Protein AF-0000000071359859 (afdb_homodimer)

Nearest PDB structures (foldseek):
  2xty-assembly1_A  TM=6.622E-01  e=1.350E-10  Klebsiella pneumoniae
  2xtx-assembly1_B  TM=6.514E-01  e=7.537E-10  Klebsiella pneumoniae
  5dqa-assembly3_C-2  TM=7.024E-01  e=2.738E-07  synthetic construct
  5dns-assembly2_B-3  TM=6.099E-01  e=2.607E-07  synthetic construct
  5dn0-assembly1_A-2  TM=4.962E-01  e=1.311E-07  synthetic construct

Structure (mmCIF, N/CA/C/O backbone):
data_AF-0000000071359859-model_v1
#
loop_
_entity.id
_entity.type
_entity.pdbx_description
1 polymer 'Pentapeptide repeat-containing protein'
#
loop_
_atom_site.group_PDB
_atom_site.id
_atom_site.type_symbol
_atom_site.label_atom_id
_atom_site.label_alt_id
_atom_site.label_comp_id
_atom_site.label_asym_id
_atom_site.label_entity_id
_atom_site.label_seq_id
_atom_site.pdbx_PDB_ins_code
_atom_site.Cartn_x
_atom_site.Cartn_y
_atom_site.Cartn_z
_atom_site.occupancy
_atom_site.B_iso_or_equiv
_atom_site.auth_seq_id
_atom_site.auth_comp_id
_atom_site.auth_asym_id
_atom_site.auth_atom_id
_atom_site.pdbx_PDB_model_num
ATOM 1 N N . MET A 1 1 ? -7.078 52.844 10.578 1 44 1 MET A N 1
ATOM 2 C CA . MET A 1 1 ? -7.492 51.938 11.633 1 44 1 MET A CA 1
ATOM 3 C C . MET A 1 1 ? -6.379 51.75 12.656 1 44 1 MET A C 1
ATOM 5 O O . MET A 1 1 ? -5.238 51.438 12.289 1 44 1 MET A O 1
ATOM 9 N N . ASN A 1 2 ? -6.344 52.344 13.633 1 50.25 2 ASN A N 1
ATOM 10 C CA . ASN A 1 2 ? -5.293 52.438 14.641 1 50.25 2 ASN A CA 1
ATOM 11 C C . ASN A 1 2 ? -4.82 51.062 15.086 1 50.25 2 ASN A C 1
ATOM 13 O O . ASN A 1 2 ? -5.582 50.312 15.695 1 50.25 2 ASN A O 1
ATOM 17 N N . SER A 1 3 ? -4.055 50.219 14.266 1 65.31 3 SER A N 1
ATOM 18 C CA . SER A 1 3 ? -3.535 48.875 14.523 1 65.31 3 SER A CA 1
ATOM 19 C C . SER A 1 3 ? -2.826 48.812 15.875 1 65.31 3 SER A C 1
ATOM 21 O O . SER A 1 3 ? -1.979 49.656 16.172 1 65.31 3 SER A O 1
ATOM 23 N N . THR A 1 4 ? -3.438 48.344 16.953 1 87.88 4 THR A N 1
ATOM 24 C CA . THR A 1 4 ? -2.82 48.125 18.25 1 87.88 4 THR A CA 1
ATOM 25 C C . THR A 1 4 ? -1.668 47.125 18.141 1 87.88 4 THR A C 1
ATOM 27 O O . THR A 1 4 ? -1.702 46.219 17.312 1 87.88 4 THR A O 1
ATOM 30 N N . TYR A 1 5 ? -0.479 47.5 18.719 1 94.75 5 TYR A N 1
ATOM 31 C CA . TYR A 1 5 ? 0.724 46.688 18.719 1 94.75 5 TYR A CA 1
ATOM 32 C C . TYR A 1 5 ? 1.034 46.188 20.125 1 94.75 5 TYR A C 1
ATOM 34 O O . TYR A 1 5 ? 1.071 46.969 21.078 1 94.75 5 TYR A O 1
ATOM 42 N N . PHE A 1 6 ? 1.163 44.906 20.25 1 94 6 PHE A N 1
ATOM 43 C CA . PHE A 1 6 ? 1.525 44.25 21.5 1 94 6 PHE A CA 1
ATOM 44 C C . PHE A 1 6 ? 2.838 43.5 21.344 1 94 6 PHE A C 1
ATOM 46 O O . PHE A 1 6 ? 3.004 42.688 20.406 1 94 6 PHE A O 1
ATOM 53 N N . GLU A 1 7 ? 3.811 43.781 22.203 1 96.62 7 GLU A N 1
ATOM 54 C CA . GLU A 1 7 ? 5.117 43.125 22.125 1 96.62 7 GLU A CA 1
ATOM 55 C C . GLU A 1 7 ? 5.5 42.5 23.469 1 96.62 7 GLU A C 1
ATOM 57 O O . GLU A 1 7 ? 5.457 43.156 24.5 1 96.62 7 GLU A O 1
ATOM 62 N N . ASP A 1 8 ? 5.828 41.188 23.391 1 97.44 8 ASP A N 1
ATOM 63 C CA . ASP A 1 8 ? 6.359 40.469 24.547 1 97.44 8 ASP A CA 1
ATOM 64 C C . ASP A 1 8 ? 5.406 40.562 25.734 1 97.44 8 ASP A C 1
ATOM 66 O O . ASP A 1 8 ? 5.836 40.812 26.859 1 97.44 8 ASP A O 1
ATOM 70 N N . GLN A 1 9 ? 4.137 40.5 25.391 1 95.31 9 GLN A N 1
ATOM 71 C CA . GLN A 1 9 ? 3.119 40.5 26.438 1 95.31 9 GLN A CA 1
ATOM 72 C C . GLN A 1 9 ? 2.557 39.125 26.688 1 95.31 9 GLN A C 1
ATOM 74 O O . GLN A 1 9 ? 2.641 38.25 25.828 1 95.31 9 GLN A O 1
ATOM 79 N N . SER A 1 10 ? 2.164 38.906 27.891 1 96.25 10 SER A N 1
ATOM 80 C CA . SER A 1 10 ? 1.487 37.688 28.266 1 96.25 10 SER A CA 1
ATOM 81 C C . SER A 1 10 ? 0.011 37.938 28.562 1 96.25 10 SER A C 1
ATOM 83 O O . SER A 1 10 ? -0.337 38.875 29.281 1 96.25 10 SER A O 1
ATOM 85 N N . PHE A 1 11 ? -0.782 37.156 27.969 1 94.88 11 PHE A N 1
ATOM 86 C CA . PHE A 1 11 ? -2.225 37.25 28.156 1 94.88 11 PHE A CA 1
ATOM 87 C C . PHE A 1 11 ? -2.764 35.938 28.766 1 94.88 11 PHE A C 1
ATOM 89 O O . PHE A 1 11 ? -2.301 34.844 28.438 1 94.88 11 PHE A O 1
ATOM 96 N N . ASP A 1 12 ? -3.615 36.094 29.766 1 91.56 12 ASP A N 1
ATOM 97 C CA . ASP A 1 12 ? -4.32 34.938 30.344 1 91.56 12 ASP A CA 1
ATOM 98 C C . ASP A 1 12 ? -5.828 35.188 30.359 1 91.56 12 ASP A C 1
ATOM 100 O O . ASP A 1 12 ? -6.324 36.094 29.703 1 91.56 12 ASP A O 1
ATOM 104 N N . GLN A 1 13 ? -6.629 34.281 31.016 1 83.31 13 GLN A N 1
ATOM 105 C CA . GLN A 1 13 ? -8.086 34.344 31 1 83.31 13 GLN A CA 1
ATOM 106 C C . GLN A 1 13 ? -8.594 35.688 31.469 1 83.31 13 GLN A C 1
ATOM 108 O O . GLN A 1 13 ? -9.656 36.156 31.047 1 83.31 13 GLN A O 1
ATOM 113 N N . ASN A 1 14 ? -7.801 36.375 32.219 1 80.44 14 ASN A N 1
ATOM 114 C CA . ASN A 1 14 ? -8.211 37.625 32.781 1 80.44 14 ASN A CA 1
ATOM 115 C C . ASN A 1 14 ? -7.75 38.812 31.922 1 80.44 14 ASN A C 1
ATOM 117 O O . ASN A 1 14 ? -8.352 39.875 31.953 1 80.44 14 ASN A O 1
ATOM 121 N N . LEU A 1 15 ? -6.793 38.531 31.203 1 78.88 15 LEU A N 1
ATOM 122 C CA . LEU A 1 15 ? -6.16 39.625 30.484 1 78.88 15 LEU A CA 1
ATOM 123 C C . LEU A 1 15 ? -6.551 39.625 29.016 1 78.88 15 LEU A C 1
ATOM 125 O O . LEU A 1 15 ? -6.379 40.625 28.312 1 78.88 15 LEU A O 1
ATOM 129 N N . CYS A 1 16 ? -7.129 38.5 28.688 1 76.88 16 CYS A N 1
ATOM 130 C CA . CYS A 1 16 ? -7.547 38.406 27.297 1 76.88 16 CYS A CA 1
ATOM 131 C C . CYS A 1 16 ? -8.898 39.094 27.094 1 76.88 16 CYS A C 1
ATOM 133 O O . CYS A 1 16 ? -9.938 38.531 27.469 1 76.88 16 CYS A O 1
ATOM 135 N N . ALA A 1 17 ? -8.789 40.25 26.531 1 78.94 17 ALA A N 1
ATOM 136 C CA . ALA A 1 17 ? -10 41.062 26.375 1 78.94 17 ALA A CA 1
ATOM 137 C C . ALA A 1 17 ? -10.945 40.438 25.344 1 78.94 17 ALA A C 1
ATOM 139 O O . ALA A 1 17 ? -10.5 39.812 24.375 1 78.94 17 ALA A O 1
ATOM 140 N N . ILE A 1 18 ? -12.289 40.625 25.688 1 83.44 18 ILE A N 1
ATOM 141 C CA . ILE A 1 18 ? -13.344 40.219 24.75 1 83.44 18 ILE A CA 1
ATOM 142 C C . ILE A 1 18 ? -14.25 41.438 24.484 1 83.44 18 ILE A C 1
ATOM 144 O O . ILE A 1 18 ? -14.859 41.969 25.406 1 83.44 18 ILE A O 1
ATOM 148 N N . PRO A 1 19 ? -14.289 41.906 23.219 1 89.31 19 PRO A N 1
ATOM 149 C CA . PRO A 1 19 ? -13.75 41.344 21.984 1 89.31 19 PRO A CA 1
ATOM 150 C C . PRO A 1 19 ? -12.227 41.438 21.906 1 89.31 19 PRO A C 1
ATOM 152 O O . PRO A 1 19 ? -11.641 42.375 22.469 1 89.31 19 PRO A O 1
ATOM 155 N N . PHE A 1 20 ? -11.609 40.438 21.234 1 91.88 20 PHE A N 1
ATOM 156 C CA . PHE A 1 20 ? -10.164 40.406 21.078 1 91.88 20 PHE A CA 1
ATOM 157 C C . PHE A 1 20 ? -9.648 41.562 20.266 1 91.88 20 PHE A C 1
ATOM 159 O O . PHE A 1 20 ? -10.141 41.844 19.172 1 91.88 20 PHE A O 1
ATOM 166 N N . PRO A 1 21 ? -8.688 42.312 20.828 1 91.69 21 PRO A N 1
ATOM 167 C CA . PRO A 1 21 ? -8.211 43.469 20.078 1 91.69 21 PRO A CA 1
ATOM 168 C C . PRO A 1 21 ? -7.465 43.125 18.812 1 91.69 21 PRO A C 1
ATOM 170 O O . PRO A 1 21 ? -6.535 42.312 18.844 1 91.69 21 PRO A O 1
ATOM 173 N N . ILE A 1 22 ? -7.918 43.719 17.719 1 92.69 22 ILE A N 1
ATOM 174 C CA . ILE A 1 22 ? -7.211 43.531 16.469 1 92.69 22 ILE A CA 1
ATOM 175 C C . ILE A 1 22 ? -5.863 44.25 16.516 1 92.69 22 ILE A C 1
ATOM 177 O O . ILE A 1 22 ? -5.785 45.406 16.922 1 92.69 22 ILE A O 1
ATOM 181 N N . GLY A 1 23 ? -4.809 43.531 16.156 1 94.62 23 GLY A N 1
ATOM 182 C CA . GLY A 1 23 ? -3.494 44.156 16.172 1 94.62 23 GLY A CA 1
ATOM 183 C C . GLY A 1 23 ? -2.369 43.188 15.867 1 94.62 23 GLY A C 1
ATOM 184 O O . GLY A 1 23 ? -2.613 42.062 15.406 1 94.62 23 GLY A O 1
ATOM 185 N N . ASP A 1 24 ? -1.151 43.719 15.969 1 97.56 24 ASP A N 1
ATOM 186 C CA . ASP A 1 24 ? 0.065 42.938 15.797 1 97.56 24 ASP A CA 1
ATOM 187 C C . ASP A 1 24 ? 0.59 42.438 17.141 1 97.56 24 ASP A C 1
ATOM 189 O O . ASP A 1 24 ? 0.832 43.219 18.047 1 97.56 24 ASP A O 1
ATOM 193 N N . TYR A 1 25 ? 0.705 41.188 17.188 1 97.5 25 TYR A N 1
ATOM 194 C CA . TYR A 1 25 ? 1.25 40.531 18.375 1 97.5 25 TYR A CA 1
ATOM 195 C C . TYR A 1 25 ? 2.611 39.906 18.078 1 97.5 25 TYR A C 1
ATOM 197 O O . TYR A 1 25 ? 2.727 39.031 17.219 1 97.5 25 TYR A O 1
ATOM 205 N N . ASP A 1 26 ? 3.584 40.438 18.688 1 98.31 26 ASP A N 1
ATOM 206 C CA . ASP A 1 26 ? 4.953 40 18.469 1 98.31 26 ASP A CA 1
ATOM 207 C C . ASP A 1 26 ? 5.57 39.438 19.734 1 98.31 26 ASP A C 1
ATOM 209 O O . ASP A 1 26 ? 5.785 40.156 20.703 1 98.31 26 ASP A O 1
ATOM 213 N N . GLY A 1 27 ? 5.832 38.125 19.688 1 98.5 27 GLY A N 1
ATOM 214 C CA . GLY A 1 27 ? 6.449 37.531 20.844 1 98.5 27 GLY A CA 1
ATOM 215 C C . GLY A 1 27 ? 5.504 37.406 22.031 1 98.5 27 GLY A C 1
ATOM 216 O O . GLY A 1 27 ? 5.938 37.469 23.188 1 98.5 27 GLY A O 1
ATOM 217 N N . CYS A 1 28 ? 4.254 37.406 21.797 1 98 28 CYS A N 1
ATOM 218 C CA . CYS A 1 28 ? 3.268 37.344 22.875 1 98 28 CYS A CA 1
ATOM 219 C C . CYS A 1 28 ? 2.932 35.906 23.25 1 98 28 CYS A C 1
ATOM 221 O O . CYS A 1 28 ? 3.113 35 22.453 1 98 28 CYS A O 1
ATOM 223 N N . THR A 1 29 ? 2.531 35.688 24.453 1 98.25 29 THR A N 1
ATOM 224 C CA . THR A 1 29 ? 2.096 34.406 24.953 1 98.25 29 THR A CA 1
ATOM 225 C C . THR A 1 29 ? 0.648 34.469 25.438 1 98.25 29 THR A C 1
ATOM 227 O O . THR A 1 29 ? 0.248 35.438 26.094 1 98.25 29 THR A O 1
ATOM 230 N N . PHE A 1 30 ? -0.098 33.5 25.078 1 97.94 30 PHE A N 1
ATOM 231 C CA . PHE A 1 30 ? -1.49 33.375 25.484 1 97.94 30 PHE A CA 1
ATOM 232 C C . PHE A 1 30 ? -1.696 32.062 26.25 1 97.94 30 PHE A C 1
ATOM 234 O O . PHE A 1 30 ? -1.409 30.984 25.75 1 97.94 30 PHE A O 1
ATOM 241 N N . THR A 1 31 ? -2.102 32.156 27.5 1 97.88 31 THR A N 1
ATOM 242 C CA . THR A 1 31 ? -2.293 30.984 28.328 1 97.88 31 THR A CA 1
ATOM 243 C C . THR A 1 31 ? -3.717 30.922 28.875 1 97.88 31 THR A C 1
ATOM 245 O O . THR A 1 31 ? -4.203 31.891 29.469 1 97.88 31 THR A O 1
ATOM 248 N N . LYS A 1 32 ? -4.426 29.844 28.562 1 97.31 32 LYS A N 1
ATOM 249 C CA . LYS A 1 32 ? -5.758 29.578 29.094 1 97.31 32 LYS A CA 1
ATOM 250 C C . LYS A 1 32 ? -6.758 30.641 28.641 1 97.31 32 LYS A C 1
ATOM 252 O O . LYS A 1 32 ? -7.645 31.031 29.391 1 97.31 32 LYS A O 1
ATOM 257 N N . CYS A 1 33 ? -6.5 31.109 27.438 1 96.69 33 CYS A N 1
ATOM 258 C CA . CYS A 1 33 ? -7.434 32.062 26.875 1 96.69 33 CYS A CA 1
ATOM 259 C C . CYS A 1 33 ? -8.555 31.359 26.109 1 96.69 33 CYS A C 1
ATOM 261 O O . CYS A 1 33 ? -8.312 30.375 25.422 1 96.69 33 CYS A O 1
ATOM 263 N N . ASN A 1 34 ? -9.773 31.812 26.281 1 96.69 34 ASN A N 1
ATOM 264 C CA . ASN A 1 34 ? -10.898 31.359 25.469 1 96.69 34 ASN A CA 1
ATOM 265 C C . ASN A 1 34 ? -11.188 32.344 24.328 1 96.69 34 ASN A C 1
ATOM 267 O O . ASN A 1 34 ? -11.773 33.406 24.562 1 96.69 34 ASN A O 1
ATOM 271 N N . LEU A 1 35 ? -10.812 31.984 23.203 1 96.38 35 LEU A N 1
ATOM 272 C CA . LEU A 1 35 ? -10.984 32.812 22.016 1 96.38 35 LEU A CA 1
ATOM 273 C C . LEU A 1 35 ? -11.961 32.188 21.047 1 96.38 35 LEU A C 1
ATOM 275 O O . LEU A 1 35 ? -11.953 32.5 19.844 1 96.38 35 LEU A O 1
ATOM 279 N N . SER A 1 36 ? -12.742 31.219 21.516 1 96.56 36 SER A N 1
ATOM 280 C CA . SER A 1 36 ? -13.727 30.547 20.672 1 96.56 36 SER A CA 1
ATOM 281 C C . SER A 1 36 ? -14.688 31.547 20.047 1 96.56 36 SER A C 1
ATOM 283 O O . SER A 1 36 ? -15.18 32.469 20.719 1 96.56 36 SER A O 1
ATOM 285 N N . ASN A 1 37 ? -14.844 31.469 18.75 1 96.75 37 ASN A N 1
ATOM 286 C CA . ASN A 1 37 ? -15.773 32.25 17.953 1 96.75 37 ASN A CA 1
ATOM 287 C C . ASN A 1 37 ? -15.367 33.719 17.922 1 96.75 37 ASN A C 1
ATOM 289 O O . ASN A 1 37 ? -16.141 34.594 17.484 1 96.75 37 ASN A O 1
ATOM 293 N N . GLU A 1 38 ? -14.164 34 18.438 1 95.88 38 GLU A N 1
ATOM 294 C CA . GLU A 1 38 ? -13.711 35.406 18.422 1 95.88 38 GLU A CA 1
ATOM 295 C C . GLU A 1 38 ? -13.281 35.812 17.016 1 95.88 38 GLU A C 1
ATOM 297 O O . GLU A 1 38 ? -13.023 34.969 16.156 1 95.88 38 GLU A O 1
ATOM 302 N N . ASP A 1 39 ? -13.258 37.094 16.844 1 96.5 39 ASP A N 1
ATOM 303 C CA . ASP A 1 39 ? -12.781 37.688 15.594 1 96.5 39 ASP A CA 1
ATOM 304 C C . ASP A 1 39 ? -11.289 38 15.672 1 96.5 39 ASP A C 1
ATOM 306 O O . ASP A 1 39 ? -10.883 38.938 16.359 1 96.5 39 ASP A O 1
ATOM 310 N N . LEU A 1 40 ? -10.523 37.156 14.992 1 95.94 40 LEU A N 1
ATOM 311 C CA . LEU A 1 40 ? -9.078 37.375 14.945 1 95.94 40 LEU A CA 1
ATOM 312 C C . LEU A 1 40 ? -8.641 37.812 13.555 1 95.94 40 LEU A C 1
ATOM 314 O O . LEU A 1 40 ? -7.441 37.844 13.25 1 95.94 40 LEU A O 1
ATOM 318 N N . ARG A 1 41 ? -9.594 38.188 12.734 1 94.75 41 ARG A N 1
ATOM 319 C CA . ARG A 1 41 ? -9.281 38.625 11.383 1 94.75 41 ARG A CA 1
ATOM 320 C C . ARG A 1 41 ? -8.242 39.75 11.406 1 94.75 41 ARG A C 1
ATOM 322 O O . ARG A 1 41 ? -8.273 40.594 12.297 1 94.75 41 ARG A O 1
ATOM 329 N N . ASN A 1 42 ? -7.348 39.625 10.594 1 96.25 42 ASN A N 1
ATOM 330 C CA . ASN A 1 42 ? -6.363 40.688 10.312 1 96.25 42 ASN A CA 1
ATOM 331 C C . ASN A 1 42 ? -5.344 40.781 11.445 1 96.25 42 ASN A C 1
ATOM 333 O O . ASN A 1 42 ? -4.465 41.656 11.398 1 96.25 42 ASN A O 1
ATOM 337 N N . CYS A 1 43 ? -5.402 40.031 12.391 1 96.94 43 CYS A N 1
ATOM 338 C CA . CYS A 1 43 ? -4.359 40 13.406 1 96.94 43 CYS A CA 1
ATOM 339 C C . CYS A 1 43 ? -3.062 39.438 12.859 1 96.94 43 CYS A C 1
ATOM 341 O O . CYS A 1 43 ? -3.086 38.594 11.938 1 96.94 43 CYS A O 1
ATOM 343 N N . LYS A 1 44 ? -2.053 39.906 13.352 1 98.25 44 LYS A N 1
ATOM 344 C CA . LYS A 1 44 ? -0.74 39.375 13.023 1 98.25 44 LYS A CA 1
ATOM 345 C C . LYS A 1 44 ? -0.052 38.781 14.258 1 98.25 44 LYS A C 1
ATOM 347 O O . LYS A 1 44 ? 0.137 39.5 15.25 1 98.25 44 LYS A O 1
ATOM 352 N N . PHE A 1 45 ? 0.257 37.562 14.133 1 98.31 45 PHE A N 1
ATOM 353 C CA . PHE A 1 45 ? 0.975 36.875 15.211 1 98.31 45 PHE A CA 1
ATOM 354 C C . PHE A 1 45 ? 2.379 36.5 14.773 1 98.31 45 PHE A C 1
ATOM 356 O O . PHE A 1 45 ? 2.543 35.719 13.82 1 98.31 45 PHE A O 1
ATOM 363 N N . ILE A 1 46 ? 3.354 37.031 15.383 1 98.69 46 ILE A N 1
ATOM 364 C CA . ILE A 1 46 ? 4.75 36.719 15.078 1 98.69 46 ILE A CA 1
ATOM 365 C C . ILE A 1 46 ? 5.434 36.125 16.312 1 98.69 46 ILE A C 1
ATOM 367 O O . ILE A 1 46 ? 5.508 36.812 17.359 1 98.69 46 ILE A O 1
ATOM 371 N N . ASP A 1 47 ? 5.91 34.906 16.203 1 98.75 47 ASP A N 1
ATOM 372 C CA . ASP A 1 47 ? 6.633 34.25 17.281 1 98.75 47 ASP A CA 1
ATOM 373 C C . ASP A 1 47 ? 5.801 34.219 18.562 1 98.75 47 ASP A C 1
ATOM 375 O O . ASP A 1 47 ? 6.297 34.531 19.641 1 98.75 47 ASP A O 1
ATOM 379 N N . CYS A 1 48 ? 4.535 33.875 18.422 1 98.81 48 CYS A N 1
ATOM 380 C CA . CYS A 1 48 ? 3.615 33.812 19.547 1 98.81 48 CYS A CA 1
ATOM 381 C C . CYS A 1 48 ? 3.369 32.375 19.969 1 98.81 48 CYS A C 1
ATOM 383 O O . CYS A 1 48 ? 3.609 31.453 19.188 1 98.81 48 CYS A O 1
ATOM 385 N N . SER A 1 49 ? 2.928 32.188 21.188 1 98.81 49 SER A N 1
ATOM 386 C CA . SER A 1 49 ? 2.588 30.875 21.703 1 98.81 49 SER A CA 1
ATOM 387 C C . SER A 1 49 ? 1.211 30.875 22.344 1 98.81 49 SER A C 1
ATOM 389 O O . SER A 1 49 ? 0.859 31.812 23.062 1 98.81 49 SER A O 1
ATOM 391 N N . PHE A 1 50 ? 0.438 29.891 22.031 1 98.69 50 PHE A N 1
ATOM 392 C CA . PHE A 1 50 ? -0.852 29.625 22.672 1 98.69 50 PHE A CA 1
ATOM 393 C C . PHE A 1 50 ? -0.815 28.312 23.453 1 98.69 50 PHE A C 1
ATOM 395 O O . PHE A 1 50 ? -0.467 27.266 22.891 1 98.69 50 PHE A O 1
ATOM 402 N N . THR A 1 51 ? -1.065 28.344 24.719 1 98.75 51 THR A N 1
ATOM 403 C CA . THR A 1 51 ? -1.081 27.141 25.562 1 98.75 51 THR A CA 1
ATOM 404 C C . THR A 1 51 ? -2.402 27.031 26.312 1 98.75 51 THR A C 1
ATOM 406 O O . THR A 1 51 ? -2.859 27.984 26.922 1 98.75 51 THR A O 1
ATOM 409 N N . ASP A 1 52 ? -3.074 25.875 26.203 1 98.56 52 ASP A N 1
ATOM 410 C CA . ASP A 1 52 ? -4.316 25.609 26.922 1 98.56 52 ASP A CA 1
ATOM 411 C C . ASP A 1 52 ? -5.402 26.609 26.516 1 98.56 52 ASP A C 1
ATOM 413 O O . ASP A 1 52 ? -6.148 27.094 27.375 1 98.56 52 ASP A O 1
ATOM 417 N N . CYS A 1 53 ? -5.418 26.922 25.219 1 98.5 53 CYS A N 1
ATOM 418 C CA . CYS A 1 53 ? -6.387 27.891 24.734 1 98.5 53 CYS A CA 1
ATOM 419 C C . CYS A 1 53 ? -7.465 27.203 23.891 1 98.5 53 CYS A C 1
ATOM 421 O O . CYS A 1 53 ? -7.293 26.078 23.453 1 98.5 53 CYS A O 1
ATOM 423 N N . ASP A 1 54 ? -8.586 27.812 23.781 1 98.31 54 ASP A N 1
ATOM 424 C CA . ASP A 1 54 ? -9.656 27.422 22.859 1 98.31 54 ASP A CA 1
ATOM 425 C C . ASP A 1 54 ? -9.852 28.469 21.781 1 98.31 54 ASP A C 1
ATOM 427 O O . ASP A 1 54 ? -10.234 29.609 22.062 1 98.31 54 ASP A O 1
ATOM 431 N N . LEU A 1 55 ? -9.539 28.125 20.578 1 98.12 55 LEU A N 1
ATOM 432 C CA . LEU A 1 55 ? -9.734 29.031 19.453 1 98.12 55 LEU A CA 1
ATOM 433 C C . LEU A 1 55 ? -10.789 28.469 18.5 1 98.12 55 LEU A C 1
ATOM 435 O O . LEU A 1 55 ? -10.836 28.859 17.328 1 98.12 55 LEU A O 1
ATOM 439 N N . SER A 1 56 ? -11.648 27.594 18.938 1 98.5 56 SER A N 1
ATOM 440 C CA . SER A 1 56 ? -12.617 26.922 18.078 1 98.5 56 SER A CA 1
ATOM 441 C C . SER A 1 56 ? -13.508 27.922 17.359 1 98.5 56 SER A C 1
ATOM 443 O O . SER A 1 56 ? -14.055 28.828 17.969 1 98.5 56 SER A O 1
ATOM 445 N N . ASN A 1 57 ? -13.562 27.766 16.016 1 98.19 57 ASN A N 1
ATOM 446 C CA . ASN A 1 57 ? -14.438 28.516 15.133 1 98.19 57 ASN A CA 1
ATOM 447 C C . ASN A 1 57 ? -14.07 30 15.125 1 98.19 57 ASN A C 1
ATOM 449 O O . ASN A 1 57 ? -14.891 30.844 14.75 1 98.19 57 ASN A O 1
ATOM 453 N N . ALA A 1 58 ? -12.875 30.359 15.617 1 97.88 58 ALA A N 1
ATOM 454 C CA . ALA A 1 58 ? -12.43 31.734 15.484 1 97.88 58 ALA A CA 1
ATOM 455 C C . ALA A 1 58 ? -12.328 32.125 14.016 1 97.88 58 ALA A C 1
ATOM 457 O O . ALA A 1 58 ? -12.008 31.312 13.156 1 97.88 58 ALA A O 1
ATOM 458 N N . GLN A 1 59 ? -12.648 33.375 13.766 1 97.94 59 GLN A N 1
ATOM 459 C CA . GLN A 1 59 ? -12.484 33.906 12.414 1 97.94 59 GLN A CA 1
ATOM 460 C C . GLN A 1 59 ? -11.055 34.375 12.18 1 97.94 59 GLN A C 1
ATOM 462 O O . GLN A 1 59 ? -10.617 35.375 12.781 1 97.94 59 GLN A O 1
ATOM 467 N N . ILE A 1 60 ? -10.359 33.719 11.258 1 98.06 60 ILE A N 1
ATOM 468 C CA . ILE A 1 60 ? -8.938 34 11.148 1 98.06 60 ILE A CA 1
ATOM 469 C C . ILE A 1 60 ? -8.609 34.438 9.727 1 98.06 60 ILE A C 1
ATOM 471 O O . ILE A 1 60 ? -7.457 34.344 9.289 1 98.06 60 ILE A O 1
ATOM 475 N N . GLN A 1 61 ? -9.625 34.938 8.984 1 97.69 61 GLN A N 1
ATOM 476 C CA . GLN A 1 61 ? -9.391 35.406 7.629 1 97.69 61 GLN A CA 1
ATOM 477 C C . GLN A 1 61 ? -8.352 36.531 7.613 1 97.69 61 GLN A C 1
ATOM 479 O O . GLN A 1 61 ? -8.414 37.438 8.43 1 97.69 61 GLN A O 1
ATOM 484 N N . TYR A 1 62 ? -7.32 36.406 6.805 1 97.44 62 TYR A N 1
ATOM 485 C CA . TYR A 1 62 ? -6.289 37.406 6.547 1 97.44 62 TYR A CA 1
ATOM 486 C C . TYR A 1 62 ? -5.355 37.562 7.746 1 97.44 62 TYR A C 1
ATOM 488 O O . TYR A 1 62 ? -4.469 38.406 7.754 1 97.44 62 TYR A O 1
ATOM 496 N N . ALA A 1 63 ? -5.582 36.812 8.727 1 98.06 63 ALA A N 1
ATOM 497 C CA . ALA A 1 63 ? -4.629 36.812 9.836 1 98.06 63 ALA A CA 1
ATOM 498 C C . ALA A 1 63 ? -3.295 36.188 9.414 1 98.06 63 ALA A C 1
ATOM 500 O O . ALA A 1 63 ? -3.24 35.406 8.477 1 98.06 63 ALA A O 1
ATOM 501 N N . SER A 1 64 ? -2.27 36.625 10.031 1 98.56 64 SER A N 1
ATOM 502 C CA . SER A 1 64 ? -0.927 36.125 9.773 1 98.56 64 SER A CA 1
ATOM 503 C C . SER A 1 64 ? -0.385 35.344 10.961 1 98.56 64 SER A C 1
ATOM 505 O O . SER A 1 64 ? -0.436 35.812 12.094 1 98.56 64 SER A O 1
ATOM 507 N N . PHE A 1 65 ? 0.096 34.188 10.648 1 98.62 65 PHE A N 1
ATOM 508 C CA . PHE A 1 65 ? 0.727 33.344 11.656 1 98.62 65 PHE A CA 1
ATOM 509 C C . PHE A 1 65 ? 2.172 33.031 11.273 1 98.62 65 PHE A C 1
ATOM 511 O O . PHE A 1 65 ? 2.43 32.188 10.406 1 98.62 65 PHE A O 1
ATOM 518 N N . GLN A 1 66 ? 3.1 33.688 11.867 1 98.69 66 GLN A N 1
ATOM 519 C CA . GLN A 1 66 ? 4.52 33.5 11.586 1 98.69 66 GLN A CA 1
ATOM 520 C C . GLN A 1 66 ? 5.262 33 12.82 1 98.69 66 GLN A C 1
ATOM 522 O O . GLN A 1 66 ? 5.508 33.75 13.758 1 98.69 66 GLN A O 1
ATOM 527 N N . GLY A 1 67 ? 5.633 31.781 12.82 1 98.62 67 GLY A N 1
ATOM 528 C CA . GLY A 1 67 ? 6.297 31.203 13.977 1 98.62 67 GLY A CA 1
ATOM 529 C C . GLY A 1 67 ? 5.387 31.062 15.18 1 98.62 67 GLY A C 1
ATOM 530 O O . GLY A 1 67 ? 5.738 31.484 16.281 1 98.62 67 GLY A O 1
ATOM 531 N N . VAL A 1 68 ? 4.207 30.531 14.969 1 98.88 68 VAL A N 1
ATOM 532 C CA . VAL A 1 68 ? 3.221 30.422 16.031 1 98.88 68 VAL A CA 1
ATOM 533 C C . VAL A 1 68 ? 3.109 28.969 16.5 1 98.88 68 VAL A C 1
ATOM 535 O O . VAL A 1 68 ? 3.072 28.047 15.688 1 98.88 68 VAL A O 1
ATOM 538 N N . THR A 1 69 ? 3.084 28.766 17.797 1 98.88 69 THR A N 1
ATOM 539 C CA . THR A 1 69 ? 2.977 27.438 18.391 1 98.88 69 THR A CA 1
ATOM 540 C C . THR A 1 69 ? 1.684 27.312 19.188 1 98.88 69 THR A C 1
ATOM 542 O O . THR A 1 69 ? 1.311 28.219 19.938 1 98.88 69 THR A O 1
ATOM 545 N N . PHE A 1 70 ? 1.014 26.219 18.984 1 98.94 70 PHE A N 1
ATOM 546 C CA . PHE A 1 70 ? -0.15 25.828 19.781 1 98.94 70 PHE A CA 1
ATOM 547 C C . PHE A 1 70 ? 0.138 24.578 20.594 1 98.94 70 PHE A C 1
ATOM 549 O O . PHE A 1 70 ? 0.597 23.562 20.047 1 98.94 70 PHE A O 1
ATOM 556 N N . LYS A 1 71 ? -0.1 24.641 21.844 1 98.94 71 LYS A N 1
ATOM 557 C CA . LYS A 1 71 ? 0.057 23.484 22.719 1 98.94 71 LYS A CA 1
ATOM 558 C C . LYS A 1 71 ? -1.196 23.25 23.562 1 98.94 71 LYS A C 1
ATOM 560 O O . LYS A 1 71 ? -1.659 24.172 24.25 1 98.94 71 LYS A O 1
ATOM 565 N N . ASN A 1 72 ? -1.728 22.047 23.453 1 98.88 72 ASN A N 1
ATOM 566 C CA . ASN A 1 72 ? -2.912 21.688 24.234 1 98.88 72 ASN A CA 1
ATOM 567 C C . ASN A 1 72 ? -4.066 22.656 23.969 1 98.88 72 ASN A C 1
ATOM 569 O O . ASN A 1 72 ? -4.68 23.156 24.906 1 98.88 72 ASN A O 1
ATOM 573 N N . CYS A 1 73 ? -4.324 22.891 22.734 1 98.88 73 CYS A N 1
ATOM 574 C CA . CYS A 1 73 ? -5.363 23.844 22.344 1 98.88 73 CYS A CA 1
ATOM 575 C C . CYS A 1 73 ? -6.484 23.141 21.594 1 98.88 73 CYS A C 1
ATOM 577 O O . CYS A 1 73 ? -6.266 22.109 20.969 1 98.88 73 CYS A O 1
ATOM 579 N N . LYS A 1 74 ? -7.648 23.703 21.703 1 98.81 74 LYS A N 1
ATOM 580 C CA . LYS A 1 74 ? -8.781 23.359 20.844 1 98.81 74 LYS A CA 1
ATOM 581 C C . LYS A 1 74 ? -8.891 24.312 19.656 1 98.81 74 LYS A C 1
ATOM 583 O O . LYS A 1 74 ? -9.031 25.516 19.828 1 98.81 74 LYS A O 1
ATOM 588 N N . LEU A 1 75 ? -8.812 23.75 18.5 1 98.75 75 LEU A N 1
ATOM 589 C CA . LEU A 1 75 ? -8.836 24.516 17.266 1 98.75 75 LEU A CA 1
ATOM 590 C C . LEU A 1 75 ? -9.859 23.953 16.297 1 98.75 75 LEU A C 1
ATOM 592 O O . LEU A 1 75 ? -9.57 23.797 15.102 1 98.75 75 LEU A O 1
ATOM 596 N N . PHE A 1 76 ? -11.055 23.641 16.75 1 98.75 76 PHE A N 1
ATOM 597 C CA . PHE A 1 76 ? -12.086 23.078 15.891 1 98.75 76 PHE A CA 1
ATOM 598 C C . PHE A 1 76 ? -12.516 24.078 14.82 1 98.75 76 PHE A C 1
ATOM 600 O O . PHE A 1 76 ? -12.719 25.266 15.117 1 98.75 76 PHE A O 1
ATOM 607 N N . GLY A 1 77 ? -12.641 23.625 13.656 1 98.62 77 GLY A N 1
ATOM 608 C CA . GLY A 1 77 ? -13.266 24.406 12.609 1 98.62 77 GLY A CA 1
ATOM 609 C C . GLY A 1 77 ? -12.461 25.641 12.227 1 98.62 77 GLY A C 1
ATOM 610 O O . GLY A 1 77 ? -13.031 26.703 11.953 1 98.62 77 GLY A O 1
ATOM 611 N N . MET A 1 78 ? -11.164 25.547 12.273 1 98.5 78 MET A N 1
ATOM 612 C CA . MET A 1 78 ? -10.297 26.656 11.891 1 98.5 78 MET A CA 1
ATOM 613 C C . MET A 1 78 ? -10.008 26.641 10.391 1 98.5 78 MET A C 1
ATOM 615 O O . MET A 1 78 ? -9.531 25.625 9.867 1 98.5 78 MET A O 1
ATOM 619 N N . HIS A 1 79 ? -10.297 27.719 9.68 1 98.56 79 HIS A N 1
ATOM 620 C CA . HIS A 1 79 ? -10.055 27.797 8.242 1 98.56 79 HIS A CA 1
ATOM 621 C C . HIS A 1 79 ? -8.711 28.453 7.945 1 98.56 79 HIS A C 1
ATOM 623 O O . HIS A 1 79 ? -8.664 29.547 7.379 1 98.56 79 HIS A O 1
ATOM 629 N N . PHE A 1 80 ? -7.648 27.734 8.172 1 98.62 80 PHE A N 1
ATOM 630 C CA . PHE A 1 80 ? -6.309 28.281 8.031 1 98.62 80 PHE A CA 1
ATOM 631 C C . PHE A 1 80 ? -6.031 28.688 6.586 1 98.62 80 PHE A C 1
ATOM 633 O O . PHE A 1 80 ? -5.215 29.578 6.324 1 98.62 80 PHE A O 1
ATOM 640 N N . HIS A 1 81 ? -6.805 28.062 5.664 1 97.88 81 HIS A N 1
ATOM 641 C CA . HIS A 1 81 ? -6.598 28.328 4.246 1 97.88 81 HIS A CA 1
ATOM 642 C C . HIS A 1 81 ? -7.012 29.75 3.887 1 97.88 81 HIS A C 1
ATOM 644 O O . HIS A 1 81 ? -6.68 30.234 2.807 1 97.88 81 HIS A O 1
ATOM 650 N N . LYS A 1 82 ? -7.672 30.391 4.777 1 97.94 82 LYS A N 1
ATOM 651 C CA . LYS A 1 82 ? -8.125 31.766 4.555 1 97.94 82 LYS A CA 1
ATOM 652 C C . LYS A 1 82 ? -7.137 32.781 5.145 1 97.94 82 LYS A C 1
ATOM 654 O O . LYS A 1 82 ? -7.281 33.969 4.945 1 97.94 82 LYS A O 1
ATOM 659 N N . CYS A 1 83 ? -6.109 32.312 5.793 1 98.06 83 CYS A N 1
ATOM 660 C CA . CYS A 1 83 ? -5.117 33.188 6.395 1 98.06 83 CYS A CA 1
ATOM 661 C C . CYS A 1 83 ? -4.133 33.719 5.348 1 98.06 83 CYS A C 1
ATOM 663 O O . CYS A 1 83 ? -4.148 33.25 4.203 1 98.06 83 CYS A O 1
ATOM 665 N N . ASP A 1 84 ? -3.344 34.688 5.734 1 97.75 84 ASP A N 1
ATOM 666 C CA . ASP A 1 84 ? -2.211 35.094 4.91 1 97.75 84 ASP A CA 1
ATOM 667 C C . ASP A 1 84 ? -1.169 33.969 4.82 1 97.75 84 ASP A C 1
ATOM 669 O O . ASP A 1 84 ? -0.583 33.562 5.828 1 97.75 84 ASP A O 1
ATOM 673 N N . PRO A 1 85 ? -1.037 33.531 3.682 1 97.75 85 PRO A N 1
ATOM 674 C CA . PRO A 1 85 ? -0.117 32.406 3.541 1 97.75 85 PRO A CA 1
ATOM 675 C C . PRO A 1 85 ? 1.348 32.812 3.658 1 97.75 85 PRO A C 1
ATOM 677 O O . PRO A 1 85 ? 2.227 31.953 3.793 1 97.75 85 PRO A O 1
ATOM 680 N N . LEU A 1 86 ? 1.626 34.062 3.57 1 96.62 86 LEU A N 1
ATOM 681 C CA . LEU A 1 86 ? 3.002 34.562 3.561 1 96.62 86 LEU A CA 1
ATOM 682 C C . LEU A 1 86 ? 3.691 34.25 4.887 1 96.62 86 LEU A C 1
ATOM 684 O O . LEU A 1 86 ? 3.211 34.656 5.945 1 96.62 86 LEU A O 1
ATOM 688 N N . LEU A 1 87 ? 4.727 33.562 4.816 1 97.19 87 LEU A N 1
ATOM 689 C CA . LEU A 1 87 ? 5.621 33.25 5.922 1 97.19 87 LEU A CA 1
ATOM 690 C C . LEU A 1 87 ? 4.898 32.438 6.992 1 97.19 87 LEU A C 1
ATOM 692 O O . LEU A 1 87 ? 5.309 32.438 8.156 1 97.19 87 LEU A O 1
ATOM 696 N N . ILE A 1 88 ? 3.867 31.797 6.605 1 98.31 88 ILE A N 1
ATOM 697 C CA . ILE A 1 88 ? 3.109 31 7.559 1 98.31 88 ILE A CA 1
ATOM 698 C C . ILE A 1 88 ? 4.004 29.891 8.133 1 98.31 88 ILE A C 1
ATOM 700 O O . ILE A 1 88 ? 4.664 29.172 7.387 1 98.31 88 ILE A O 1
ATOM 704 N N . THR A 1 89 ? 4.207 29.859 9.43 1 98.69 89 THR A N 1
ATOM 705 C CA . THR A 1 89 ? 4.949 28.859 10.195 1 98.69 89 THR A CA 1
ATOM 706 C C . THR A 1 89 ? 4.199 28.484 11.469 1 98.69 89 THR A C 1
ATOM 708 O O . THR A 1 89 ? 4.074 29.297 12.383 1 98.69 89 THR A O 1
ATOM 711 N N . LEU A 1 90 ? 3.717 27.281 11.523 1 98.75 90 LEU A N 1
ATOM 712 C CA . LEU A 1 90 ? 2.854 26.812 12.609 1 98.75 90 LEU A CA 1
ATOM 713 C C . LEU A 1 90 ? 3.408 25.547 13.242 1 98.75 90 LEU A C 1
ATOM 715 O O . LEU A 1 90 ? 4.117 24.781 12.586 1 98.75 90 LEU A O 1
ATOM 719 N N . SER A 1 91 ? 3.1 25.359 14.469 1 98.94 91 SER A N 1
ATOM 720 C CA . SER A 1 91 ? 3.398 24.141 15.195 1 98.94 91 SER A CA 1
ATOM 721 C C . SER A 1 91 ? 2.248 23.75 16.125 1 98.94 91 SER A C 1
ATOM 723 O O . SER A 1 91 ? 1.737 24.578 16.875 1 98.94 91 SER A O 1
ATOM 725 N N . PHE A 1 92 ? 1.888 22.438 16.078 1 98.94 92 PHE A N 1
ATOM 726 C CA . PHE A 1 92 ? 0.788 21.953 16.906 1 98.94 92 PHE A CA 1
ATOM 727 C C . PHE A 1 92 ? 1.237 20.766 17.766 1 98.94 92 PHE A C 1
ATOM 729 O O . PHE A 1 92 ? 1.831 19.812 17.25 1 98.94 92 PHE A O 1
ATOM 736 N N . GLU A 1 93 ? 1.013 20.859 18.984 1 98.94 93 GLU A N 1
ATOM 737 C CA . GLU A 1 93 ? 1.271 19.766 19.922 1 98.94 93 GLU A CA 1
ATOM 738 C C . GLU A 1 93 ? 0.093 19.562 20.859 1 98.94 93 GLU A C 1
ATOM 740 O O . GLU A 1 93 ? -0.36 20.5 21.516 1 98.94 93 GLU A O 1
ATOM 745 N N . ASP A 1 94 ? -0.419 18.328 20.922 1 98.94 94 ASP A N 1
ATOM 746 C CA . ASP A 1 94 ? -1.528 18 21.812 1 98.94 94 ASP A CA 1
ATOM 747 C C . ASP A 1 94 ? -2.746 18.875 21.531 1 98.94 94 ASP A C 1
ATOM 749 O O . ASP A 1 94 ? -3.371 19.406 22.438 1 98.94 94 ASP A O 1
ATOM 753 N N . CYS A 1 95 ? -3.027 19.031 20.266 1 98.94 95 CYS A N 1
ATOM 754 C CA . CYS A 1 95 ? -4.117 19.922 19.875 1 98.94 95 CYS A CA 1
ATOM 755 C C . CYS A 1 95 ? -5.246 19.125 19.219 1 98.94 95 CYS A C 1
ATOM 757 O O . CYS A 1 95 ? -5.043 18 18.766 1 98.94 95 CYS A O 1
ATOM 759 N N . GLN A 1 96 ? -6.406 19.656 19.203 1 98.94 96 GLN A N 1
ATOM 760 C CA . GLN A 1 96 ? -7.566 19.172 18.469 1 98.94 96 GLN A CA 1
ATOM 761 C C . GLN A 1 96 ? -7.918 20.125 17.328 1 98.94 96 GLN A C 1
ATOM 763 O O . GLN A 1 96 ? -8.281 21.281 17.547 1 98.94 96 GLN A O 1
ATOM 768 N N . LEU A 1 97 ? -7.863 19.609 16.125 1 98.88 97 LEU A N 1
ATOM 769 C CA . LEU A 1 97 ? -8.039 20.469 14.961 1 98.88 97 LEU A CA 1
ATOM 770 C C . LEU A 1 97 ? -9.219 20 14.109 1 98.88 97 LEU A C 1
ATOM 772 O O . LEU A 1 97 ? -9.352 20.391 12.953 1 98.88 97 LEU A O 1
ATOM 776 N N . ASP A 1 98 ? -10.172 19.266 14.688 1 98.81 98 ASP A N 1
ATOM 777 C CA . ASP A 1 98 ? -11.258 18.672 13.922 1 98.81 98 ASP A CA 1
ATOM 778 C C . ASP A 1 98 ? -11.945 19.719 13.047 1 98.81 98 ASP A C 1
ATOM 780 O O . ASP A 1 98 ? -12.156 20.859 13.477 1 98.81 98 ASP A O 1
ATOM 784 N N . TYR A 1 99 ? -12.211 19.359 11.773 1 98.62 99 TYR A N 1
ATOM 785 C CA . TYR A 1 99 ? -13.016 20.141 10.844 1 98.62 99 TYR A CA 1
ATOM 786 C C . TYR A 1 99 ? -12.242 21.359 10.352 1 98.62 99 TYR A C 1
ATOM 788 O O . TYR A 1 99 ? -12.812 22.234 9.695 1 98.62 99 TYR A O 1
ATOM 796 N N . SER A 1 100 ? -11.008 21.438 10.625 1 98.88 100 SER A N 1
ATOM 797 C CA . SER A 1 100 ? -10.188 22.547 10.164 1 98.88 100 SER A CA 1
ATOM 798 C C . SER A 1 100 ? -9.664 22.312 8.75 1 98.88 100 SER A C 1
ATOM 800 O O . SER A 1 100 ? -9.773 21.203 8.219 1 98.88 100 SER A O 1
ATOM 802 N N . SER A 1 101 ? -9.203 23.391 8.094 1 98.88 101 SER A N 1
ATOM 803 C CA . SER A 1 101 ? -8.75 23.266 6.711 1 98.88 101 SER A CA 1
ATOM 804 C C . SER A 1 101 ? -7.41 23.969 6.508 1 98.88 101 SER A C 1
ATOM 806 O O . SER A 1 101 ? -7.219 25.094 6.953 1 98.88 101 SER A O 1
ATOM 808 N N . PHE A 1 102 ? -6.523 23.219 5.895 1 98.88 102 PHE A N 1
ATOM 809 C CA . PHE A 1 102 ? -5.223 23.734 5.473 1 98.88 102 PHE A CA 1
ATOM 810 C C . PHE A 1 102 ? -5.086 23.688 3.955 1 98.88 102 PHE A C 1
ATOM 812 O O . PHE A 1 102 ? -3.975 23.625 3.428 1 98.88 102 PHE A O 1
ATOM 819 N N . PHE A 1 103 ? -6.199 23.781 3.271 1 98.75 103 PHE A N 1
ATOM 820 C CA . PHE A 1 103 ? -6.293 23.656 1.823 1 98.75 103 PHE A CA 1
ATOM 821 C C . PHE A 1 103 ? -5.277 24.562 1.133 1 98.75 103 PHE A C 1
ATOM 823 O O . PHE A 1 103 ? -5.188 25.75 1.438 1 98.75 103 PHE A O 1
ATOM 830 N N . LYS A 1 104 ? -4.344 24 0.33 1 98.69 104 LYS A N 1
ATOM 831 C CA . LYS A 1 104 ? -3.445 24.656 -0.614 1 98.69 104 LYS A CA 1
ATOM 832 C C . LYS A 1 104 ? -2.324 25.391 0.114 1 98.69 104 LYS A C 1
ATOM 834 O O . LYS A 1 104 ? -1.493 26.047 -0.517 1 98.69 104 LYS A O 1
ATOM 839 N N . LEU A 1 105 ? -2.191 25.188 1.409 1 98.62 105 LEU A N 1
ATOM 840 C CA . LEU A 1 105 ? -1.175 25.906 2.164 1 98.62 105 LEU A CA 1
ATOM 841 C C . LEU A 1 105 ? 0.192 25.25 2 1 98.62 105 LEU A C 1
ATOM 843 O O . LEU A 1 105 ? 0.292 24.031 1.92 1 98.62 105 LEU A O 1
ATOM 847 N N . LYS A 1 106 ? 1.201 26.062 1.973 1 98.44 106 LYS A N 1
ATOM 848 C CA . LYS A 1 106 ? 2.584 25.594 1.997 1 98.44 106 LYS A CA 1
ATOM 849 C C . LYS A 1 106 ? 3.139 25.594 3.42 1 98.44 106 LYS A C 1
ATOM 851 O O . LYS A 1 106 ? 3.57 26.625 3.924 1 98.44 106 LYS A O 1
ATOM 856 N N . MET A 1 107 ? 3.105 24.484 4.004 1 97.75 107 MET A N 1
ATOM 857 C CA . MET A 1 107 ? 3.477 24.359 5.41 1 97.75 107 MET A CA 1
ATOM 858 C C . MET A 1 107 ? 4.465 23.219 5.605 1 97.75 107 MET A C 1
ATOM 860 O O . MET A 1 107 ? 4.191 22.266 6.344 1 97.75 107 MET A O 1
ATOM 864 N N . GLN A 1 108 ? 5.602 23.344 5.008 1 98.56 108 GLN A N 1
ATOM 865 C CA . GLN A 1 108 ? 6.629 22.312 5.113 1 98.56 108 GLN A CA 1
ATOM 866 C C . GLN A 1 108 ? 7.16 22.203 6.539 1 98.56 108 GLN A C 1
ATOM 868 O O . GLN A 1 108 ? 7.191 23.203 7.27 1 98.56 108 GLN A O 1
ATOM 873 N N . LYS A 1 109 ? 7.512 21.047 6.887 1 98.69 109 LYS A N 1
ATOM 874 C CA . LYS A 1 109 ? 8.172 20.766 8.156 1 98.69 109 LYS A CA 1
ATOM 875 C C . LYS A 1 109 ? 7.312 21.188 9.336 1 98.69 109 LYS A C 1
ATOM 877 O O . LYS A 1 109 ? 7.824 21.703 10.336 1 98.69 109 LYS A O 1
ATOM 882 N N . THR A 1 110 ? 6.07 21.062 9.25 1 98.88 110 THR A N 1
ATOM 883 C CA . THR A 1 110 ? 5.156 21.422 10.328 1 98.88 110 THR A CA 1
ATOM 884 C C . THR A 1 110 ? 4.93 20.25 11.266 1 98.88 110 THR A C 1
ATOM 886 O O . THR A 1 110 ? 4.582 19.156 10.828 1 98.88 110 THR A O 1
ATOM 889 N N . PRO A 1 111 ? 5.133 20.453 12.539 1 98.88 111 PRO A N 1
ATOM 890 C CA . PRO A 1 111 ? 4.82 19.391 13.5 1 98.88 111 PRO A CA 1
ATOM 891 C C . PRO A 1 111 ? 3.342 19.359 13.875 1 98.88 111 PRO A C 1
ATOM 893 O O . PRO A 1 111 ? 2.801 20.359 14.359 1 98.88 111 PRO A O 1
ATOM 896 N N . PHE A 1 112 ? 2.666 18.312 13.594 1 98.94 112 PHE A N 1
ATOM 897 C CA . PHE A 1 112 ? 1.402 17.891 14.188 1 98.94 112 PHE A CA 1
ATOM 898 C C . PHE A 1 112 ? 1.619 16.75 15.164 1 98.94 112 PHE A C 1
ATOM 900 O O . PHE A 1 112 ? 1.448 15.578 14.805 1 98.94 112 PHE A O 1
ATOM 907 N N . LEU A 1 113 ? 2.006 17.062 16.391 1 98.94 113 LEU A N 1
ATOM 908 C CA . LEU A 1 113 ? 2.434 16.047 17.328 1 98.94 113 LEU A CA 1
ATOM 909 C C . LEU A 1 113 ? 1.321 15.727 18.328 1 98.94 113 LEU A C 1
ATOM 911 O O . LEU A 1 113 ? 0.841 16.625 19.031 1 98.94 113 LEU A O 1
ATOM 915 N N . ASN A 1 114 ? 0.918 14.477 18.375 1 98.88 114 ASN A N 1
ATOM 916 C CA . ASN A 1 114 ? -0.129 14.047 19.297 1 98.88 114 ASN A CA 1
ATOM 917 C C . ASN A 1 114 ? -1.402 14.867 19.109 1 98.88 114 ASN A C 1
ATOM 919 O O . ASN A 1 114 ? -1.969 15.367 20.094 1 98.88 114 ASN A O 1
ATOM 923 N N . CYS A 1 115 ? -1.815 15.008 17.875 1 98.94 115 CYS A N 1
ATOM 924 C CA . CYS A 1 115 ? -2.979 15.828 17.562 1 98.94 115 CYS A CA 1
ATOM 925 C C . CYS A 1 115 ? -4.145 14.961 17.109 1 98.94 115 CYS A C 1
ATOM 927 O O . CYS A 1 115 ? -3.951 13.828 16.656 1 98.94 115 CYS A O 1
ATOM 929 N N . ARG A 1 116 ? -5.297 15.469 17.297 1 98.88 116 ARG A N 1
ATOM 930 C CA . ARG A 1 116 ? -6.5 14.914 16.672 1 98.88 116 ARG A CA 1
ATOM 931 C C . ARG A 1 116 ? -6.895 15.711 15.438 1 98.88 116 ARG A C 1
ATOM 933 O O . ARG A 1 116 ? -7.242 16.891 15.531 1 98.88 116 ARG A O 1
ATOM 940 N N . LEU A 1 117 ? -6.785 15.094 14.305 1 98.81 117 LEU A N 1
ATOM 941 C CA . LEU A 1 117 ? -7.027 15.727 13.008 1 98.81 117 LEU A CA 1
ATOM 942 C C . LEU A 1 117 ? -8.219 15.094 12.305 1 98.81 117 LEU A C 1
ATOM 944 O O . LEU A 1 117 ? -8.117 14.695 11.141 1 98.81 117 LEU A O 1
ATOM 948 N N . ARG A 1 118 ? -9.305 15 12.914 1 98.69 118 ARG A N 1
ATOM 949 C CA . ARG A 1 118 ? -10.477 14.367 12.32 1 98.69 118 ARG A CA 1
ATOM 950 C C . ARG A 1 118 ? -11.133 15.281 11.289 1 98.69 118 ARG A C 1
ATOM 952 O O . ARG A 1 118 ? -11.461 16.438 11.594 1 98.69 118 ARG A O 1
ATOM 959 N N . GLN A 1 119 ? -11.344 14.781 10.062 1 98.69 119 GLN A N 1
ATOM 960 C CA . GLN A 1 119 ? -11.992 15.5 8.969 1 98.69 119 GLN A CA 1
ATOM 961 C C . GLN A 1 119 ? -11.266 16.812 8.664 1 98.69 119 GLN A C 1
ATOM 963 O O . GLN A 1 119 ? -11.898 17.828 8.414 1 98.69 119 GLN A O 1
ATOM 968 N N . VAL A 1 120 ? -10.031 16.797 8.797 1 98.94 120 VAL A N 1
ATOM 969 C CA . VAL A 1 120 ? -9.203 17.938 8.43 1 98.94 120 VAL A CA 1
ATOM 970 C C . VAL A 1 120 ? -8.875 17.891 6.938 1 98.94 120 VAL A C 1
ATOM 972 O O . VAL A 1 120 ? -8.641 16.812 6.387 1 98.94 120 VAL A O 1
ATOM 975 N N . ASP A 1 121 ? -8.844 19.016 6.27 1 98.94 121 ASP A N 1
ATOM 976 C CA . ASP A 1 121 ? -8.594 19.078 4.836 1 98.94 121 ASP A CA 1
ATOM 977 C C . ASP A 1 121 ? -7.18 19.578 4.551 1 98.94 121 ASP A C 1
ATOM 979 O O . ASP A 1 121 ? -6.867 20.75 4.777 1 98.94 121 ASP A O 1
ATOM 983 N N . PHE A 1 122 ? -6.316 18.703 3.99 1 98.94 122 PHE A N 1
ATOM 984 C CA . PHE A 1 122 ? -4.965 19.062 3.574 1 98.94 122 PHE A CA 1
ATOM 985 C C . PHE A 1 122 ? -4.848 19.047 2.055 1 98.94 122 PHE A C 1
ATOM 987 O O . PHE A 1 122 ? -3.74 19 1.515 1 98.94 122 PHE A O 1
ATOM 994 N N . SER A 1 123 ? -5.992 19.094 1.307 1 98.88 123 SER A N 1
ATOM 995 C CA . SER A 1 123 ? -5.941 19 -0.148 1 98.88 123 SER A CA 1
ATOM 996 C C . SER A 1 123 ? -5.031 20.062 -0.742 1 98.88 123 SER A C 1
ATOM 998 O O . SER A 1 123 ? -5.082 21.234 -0.338 1 98.88 123 SER A O 1
ATOM 1000 N N . ASN A 1 124 ? -4.125 19.641 -1.681 1 98.88 124 ASN A N 1
ATOM 1001 C CA . ASN A 1 124 ? -3.225 20.5 -2.443 1 98.88 124 ASN A CA 1
ATOM 1002 C C . ASN A 1 124 ? -2.242 21.234 -1.533 1 98.88 124 ASN A C 1
ATOM 1004 O O . ASN A 1 124 ? -1.623 22.219 -1.944 1 98.88 124 ASN A O 1
ATOM 1008 N N . ALA A 1 125 ? -2.123 20.844 -0.253 1 98.88 125 ALA A N 1
ATOM 1009 C CA . ALA A 1 125 ? -1.152 21.453 0.645 1 98.88 125 ALA A CA 1
ATOM 1010 C C . ALA A 1 125 ? 0.241 20.875 0.438 1 98.88 125 ALA A C 1
ATOM 1012 O O . ALA A 1 125 ? 0.384 19.766 -0.081 1 98.88 125 ALA A O 1
ATOM 1013 N N . ASN A 1 126 ? 1.252 21.625 0.701 1 98.88 126 ASN A N 1
ATOM 1014 C CA . ASN A 1 126 ? 2.637 21.172 0.759 1 98.88 126 ASN A CA 1
ATOM 1015 C C . A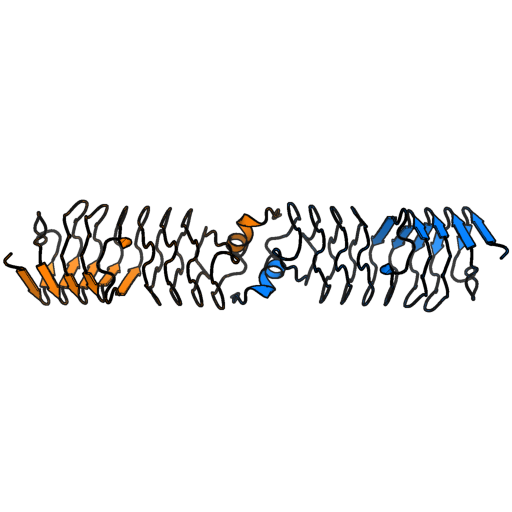SN A 1 126 ? 3.09 20.938 2.197 1 98.88 126 ASN A C 1
ATOM 1017 O O . ASN A 1 126 ? 3.373 21.891 2.926 1 98.88 126 ASN A O 1
ATOM 1021 N N . LEU A 1 127 ? 3.154 19.719 2.574 1 98.88 127 LEU A N 1
ATOM 1022 C CA . LEU A 1 127 ? 3.506 19.344 3.938 1 98.88 127 LEU A CA 1
ATOM 1023 C C . LEU A 1 127 ? 4.852 18.625 3.975 1 98.88 127 LEU A C 1
ATOM 1025 O O . LEU A 1 127 ? 5.156 17.906 4.93 1 98.88 127 LEU A O 1
ATOM 1029 N N . MET A 1 128 ? 5.641 18.828 2.93 1 98.94 128 MET A N 1
ATOM 1030 C CA . MET A 1 128 ? 6.914 18.125 2.828 1 98.94 128 MET A CA 1
ATOM 1031 C C . MET A 1 128 ? 7.672 18.188 4.152 1 98.94 128 MET A C 1
ATOM 1033 O O . MET A 1 128 ? 7.863 19.266 4.719 1 98.94 128 MET A O 1
ATOM 1037 N N . GLY A 1 129 ? 7.977 17.047 4.641 1 98.88 129 GLY A N 1
ATOM 1038 C CA . GLY A 1 129 ? 8.797 16.953 5.84 1 98.88 129 GLY A CA 1
ATOM 1039 C C . GLY A 1 129 ? 8.008 17.141 7.121 1 98.88 129 GLY A C 1
ATOM 1040 O O . GLY A 1 129 ? 8.586 17.156 8.211 1 98.88 129 GLY A O 1
ATOM 1041 N N . SER A 1 130 ? 6.734 17.234 7.117 1 98.94 130 SER A N 1
ATOM 1042 C CA . SER A 1 130 ? 5.91 17.438 8.305 1 98.94 130 SER A CA 1
ATOM 1043 C C . SER A 1 130 ? 5.805 16.172 9.133 1 98.94 130 SER A C 1
ATOM 1045 O O . SER A 1 130 ? 6.129 15.078 8.656 1 98.94 130 SER A O 1
ATOM 1047 N N . ASP A 1 131 ? 5.473 16.328 10.375 1 98.94 131 ASP A N 1
ATOM 1048 C CA . ASP A 1 131 ? 5.484 15.242 11.352 1 98.94 131 ASP A CA 1
ATOM 1049 C C . ASP A 1 131 ? 4.094 15.023 11.945 1 98.94 131 ASP A C 1
ATOM 1051 O O . ASP A 1 131 ? 3.533 15.922 12.57 1 98.94 131 ASP A O 1
ATOM 1055 N N . PHE A 1 132 ? 3.561 13.844 11.75 1 98.94 132 PHE A N 1
ATOM 1056 C CA . PHE A 1 132 ? 2.223 13.523 12.227 1 98.94 132 PHE A CA 1
ATOM 1057 C C . PHE A 1 132 ? 2.283 12.508 13.359 1 98.94 132 PHE A C 1
ATOM 1059 O O . PHE A 1 132 ? 1.332 11.75 13.578 1 98.94 132 PHE A O 1
ATOM 1066 N N . SER A 1 133 ? 3.402 12.508 14.125 1 98.81 133 SER A N 1
ATOM 1067 C CA . SER A 1 133 ? 3.633 11.516 15.172 1 98.81 133 SER A CA 1
ATOM 1068 C C . SER A 1 133 ? 2.482 11.484 16.172 1 98.81 133 SER A C 1
ATOM 1070 O O . SER A 1 133 ? 2.08 12.531 16.688 1 98.81 133 SER A O 1
ATOM 1072 N N . LYS A 1 134 ? 1.943 10.25 16.438 1 98.75 134 LYS A N 1
ATOM 1073 C CA . LYS A 1 134 ? 0.932 9.953 17.438 1 98.75 134 LYS A CA 1
ATOM 1074 C C . LYS A 1 134 ? -0.349 10.742 17.188 1 98.75 134 LYS A C 1
ATOM 1076 O O . LYS A 1 134 ? -1.063 11.109 18.125 1 98.75 134 LYS A O 1
ATOM 1081 N N . SER A 1 135 ? -0.613 11.031 15.961 1 98.88 135 SER A N 1
ATOM 1082 C CA . SER A 1 135 ? -1.793 11.828 15.641 1 98.88 135 SER A CA 1
ATOM 1083 C C . SER A 1 135 ? -2.881 10.969 15.008 1 98.88 135 SER A C 1
ATOM 1085 O O . SER A 1 135 ? -2.586 9.992 14.312 1 98.88 135 SER A O 1
ATOM 1087 N N . ASP A 1 136 ? -4.082 11.281 15.289 1 98.88 136 ASP A N 1
ATOM 1088 C CA . ASP A 1 136 ? -5.262 10.633 14.719 1 98.88 136 ASP A CA 1
ATOM 1089 C C . ASP A 1 136 ? -5.727 11.344 13.453 1 98.88 136 ASP A C 1
ATOM 1091 O O . ASP A 1 136 ? -6.176 12.492 13.508 1 98.88 136 ASP A O 1
ATOM 1095 N N . CYS A 1 137 ? -5.691 10.672 12.367 1 98.81 137 CYS A N 1
ATOM 1096 C CA . CYS A 1 137 ? -6.008 11.281 11.078 1 98.81 137 CYS A CA 1
ATOM 1097 C C . CYS A 1 137 ? -7.305 10.719 10.508 1 98.81 137 CYS A C 1
ATOM 1099 O O . CYS A 1 137 ? -7.441 10.562 9.297 1 98.81 137 CYS A O 1
ATOM 1101 N N . THR A 1 138 ? -8.258 10.383 11.391 1 98.56 138 THR A N 1
ATOM 1102 C CA . THR A 1 138 ? -9.531 9.82 10.945 1 98.56 138 THR A CA 1
ATOM 1103 C C . THR A 1 138 ? -10.242 10.781 9.992 1 98.56 138 THR A C 1
ATOM 1105 O O . THR A 1 138 ? -10.461 11.945 10.328 1 98.56 138 THR A O 1
ATOM 1108 N N . ASP A 1 139 ? -10.508 10.32 8.742 1 98.19 139 ASP A N 1
ATOM 1109 C CA . ASP A 1 139 ? -11.266 11.039 7.719 1 98.19 139 ASP A CA 1
ATOM 1110 C C . ASP A 1 139 ? -10.547 12.312 7.301 1 98.19 139 ASP A C 1
ATOM 1112 O O . ASP A 1 139 ? -11.18 13.266 6.836 1 98.19 139 ASP A O 1
ATOM 1116 N N . THR A 1 140 ? -9.305 12.375 7.613 1 98.75 140 THR A N 1
ATOM 1117 C CA . THR A 1 140 ? -8.492 13.469 7.086 1 98.75 140 THR A CA 1
ATOM 1118 C C . THR A 1 140 ? -8.367 13.359 5.566 1 98.75 140 THR A C 1
ATOM 1120 O O . THR A 1 140 ? -8.203 12.266 5.027 1 98.75 140 THR A O 1
ATOM 1123 N N . VAL A 1 141 ? -8.414 14.438 4.914 1 98.75 141 VAL A N 1
ATOM 1124 C CA . VAL A 1 141 ? -8.375 14.43 3.457 1 98.75 141 VAL A CA 1
ATOM 1125 C C . VAL A 1 141 ? -6.969 14.773 2.977 1 98.75 141 VAL A C 1
ATOM 1127 O O . VAL A 1 141 ? -6.492 15.891 3.166 1 98.75 141 VAL A O 1
ATOM 1130 N N . PHE A 1 142 ? -6.301 13.82 2.451 1 98.75 142 PHE A N 1
ATOM 1131 C CA . PHE A 1 142 ? -5.078 14 1.679 1 98.75 142 PHE A CA 1
ATOM 1132 C C . PHE A 1 142 ? -5.34 13.789 0.192 1 98.75 142 PHE A C 1
ATOM 1134 O O . PHE A 1 142 ? -5.594 12.664 -0.248 1 98.75 142 PHE A O 1
ATOM 1141 N N . ASP A 1 143 ? -5.383 14.781 -0.594 1 98.56 143 ASP A N 1
ATOM 1142 C CA . ASP A 1 143 ? -5.613 14.773 -2.035 1 98.56 143 ASP A CA 1
ATOM 1143 C C . ASP A 1 143 ? -4.684 15.75 -2.748 1 98.56 143 ASP A C 1
ATOM 1145 O O . ASP A 1 143 ? -4.734 16.953 -2.498 1 98.56 143 ASP A O 1
ATOM 1149 N N . GLN A 1 144 ? -3.85 15.195 -3.617 1 98.69 144 GLN A N 1
ATOM 1150 C CA . GLN A 1 144 ? -2.824 16.016 -4.262 1 98.69 144 GLN A CA 1
ATOM 1151 C C . GLN A 1 144 ? -1.983 16.75 -3.229 1 98.69 144 GLN A C 1
ATOM 1153 O O . GLN A 1 144 ? -1.692 17.938 -3.395 1 98.69 144 GLN A O 1
ATOM 1158 N N . THR A 1 145 ? -1.721 16.094 -2.125 1 98.88 145 THR A N 1
ATOM 1159 C CA . THR A 1 145 ? -0.923 16.656 -1.038 1 98.88 145 THR A CA 1
ATOM 1160 C C . THR A 1 145 ? 0.535 16.219 -1.158 1 98.88 145 THR A C 1
ATOM 1162 O O . THR A 1 145 ? 0.818 15.07 -1.491 1 98.88 145 THR A O 1
ATOM 1165 N N . ASN A 1 146 ? 1.428 17.125 -0.997 1 98.94 146 ASN A N 1
ATOM 1166 C CA . ASN A 1 146 ? 2.846 16.781 -0.915 1 98.94 146 ASN A CA 1
ATOM 1167 C C . ASN A 1 146 ? 3.223 16.281 0.476 1 98.94 146 ASN A C 1
ATOM 1169 O O . ASN A 1 146 ? 3.311 17.062 1.422 1 98.94 146 ASN A O 1
ATOM 1173 N N . LEU A 1 147 ? 3.457 15.031 0.568 1 98.88 147 LEU A N 1
ATOM 1174 C CA . LEU A 1 147 ? 3.768 14.398 1.844 1 98.88 147 LEU A CA 1
ATOM 1175 C C . LEU A 1 147 ? 5.18 13.82 1.834 1 98.88 147 LEU A C 1
ATOM 1177 O O . LEU A 1 147 ? 5.512 12.969 2.658 1 98.88 147 LEU A O 1
ATOM 1181 N N . ILE A 1 148 ? 5.98 14.25 0.859 1 98.88 148 ILE A N 1
ATOM 1182 C CA . ILE A 1 148 ? 7.352 13.773 0.741 1 98.88 148 ILE A CA 1
ATOM 1183 C C . ILE A 1 148 ? 8.07 13.938 2.078 1 98.88 148 ILE A C 1
ATOM 1185 O O . ILE A 1 148 ? 7.965 14.977 2.725 1 98.88 148 ILE A O 1
ATOM 1189 N N . GLN A 1 149 ? 8.68 12.93 2.566 1 98.81 149 GLN A N 1
ATOM 1190 C CA . GLN A 1 149 ? 9.547 12.922 3.744 1 98.81 149 GLN A CA 1
ATOM 1191 C C . GLN A 1 149 ? 8.734 13.164 5.016 1 98.81 149 GLN A C 1
ATOM 1193 O O . GLN A 1 149 ? 9.305 13.477 6.066 1 98.81 149 GLN A O 1
ATOM 1198 N N . CYS A 1 150 ? 7.449 13.023 5 1 98.94 150 CYS A N 1
ATOM 1199 C CA . CYS A 1 150 ? 6.637 13.18 6.203 1 98.94 150 CYS A CA 1
ATOM 1200 C C . CYS A 1 150 ? 6.789 11.977 7.129 1 98.94 150 CYS A C 1
ATOM 1202 O O . CYS A 1 150 ? 7.176 10.898 6.688 1 98.94 150 CYS A O 1
ATOM 1204 N N . ASN A 1 151 ? 6.543 12.18 8.336 1 98.94 151 ASN A N 1
ATOM 1205 C CA . ASN A 1 151 ? 6.578 11.109 9.32 1 98.94 151 ASN A CA 1
ATOM 1206 C C . ASN A 1 151 ? 5.172 10.695 9.75 1 98.94 151 ASN A C 1
ATOM 1208 O O . ASN A 1 151 ? 4.496 11.438 10.477 1 98.94 151 ASN A O 1
ATOM 1212 N N . PHE A 1 152 ? 4.703 9.539 9.32 1 98.81 152 PHE A N 1
ATOM 1213 C CA . PHE A 1 152 ? 3.412 8.977 9.703 1 98.81 152 PHE A CA 1
ATOM 1214 C C . PHE A 1 152 ? 3.596 7.738 10.57 1 98.81 152 PHE A C 1
ATOM 1216 O O . PHE A 1 152 ? 2.641 7 10.82 1 98.81 152 PHE A O 1
ATOM 1223 N N . GLN A 1 153 ? 4.797 7.492 11.078 1 98.31 153 GLN A N 1
ATOM 1224 C CA . GLN A 1 153 ? 5.152 6.219 11.703 1 98.31 153 GLN A CA 1
ATOM 1225 C C . GLN A 1 153 ? 4.164 5.852 12.805 1 98.31 153 GLN A C 1
ATOM 1227 O O . GLN A 1 153 ? 3.766 4.691 12.93 1 98.31 153 GLN A O 1
ATOM 1232 N N . SER A 1 154 ? 3.779 6.793 13.594 1 98.5 154 SER A N 1
ATOM 1233 C CA . SER A 1 154 ? 2.871 6.504 14.703 1 98.5 154 SER A CA 1
ATOM 1234 C C . SER A 1 154 ? 1.518 7.172 14.492 1 98.5 154 SER A C 1
ATOM 1236 O O . SER A 1 154 ? 0.722 7.277 15.43 1 98.5 154 SER A O 1
ATOM 1238 N N . ALA A 1 155 ? 1.274 7.754 13.312 1 98.69 155 ALA A N 1
ATOM 1239 C CA . ALA A 1 155 ? -0.043 8.297 12.992 1 98.69 155 ALA A CA 1
ATOM 1240 C C . ALA A 1 155 ? -1.071 7.18 12.836 1 98.69 155 ALA A C 1
ATOM 1242 O O . ALA A 1 155 ? -0.719 6.043 12.516 1 98.69 155 ALA A O 1
ATOM 1243 N N . GLU A 1 156 ? -2.285 7.484 13.086 1 98.06 156 GLU A N 1
ATOM 1244 C CA . GLU A 1 156 ? -3.332 6.465 13.047 1 98.06 156 GLU A CA 1
ATOM 1245 C C . GLU A 1 156 ? -4.492 6.898 12.156 1 98.06 156 GLU A C 1
ATOM 1247 O O . GLU A 1 156 ? -4.73 8.094 11.977 1 98.06 156 GLU A O 1
ATOM 1252 N N . ASN A 1 157 ? -5.164 5.902 11.57 1 97.69 157 ASN A N 1
ATOM 1253 C CA . ASN A 1 157 ? -6.449 6.027 10.891 1 97.69 157 ASN A CA 1
ATOM 1254 C C . ASN A 1 157 ? -6.352 6.945 9.68 1 97.69 157 ASN A C 1
ATOM 1256 O O . ASN A 1 157 ? -7.309 7.645 9.344 1 97.69 157 ASN A O 1
ATOM 1260 N N . PHE A 1 158 ? -5.195 7.074 9.117 1 98.5 158 PHE A N 1
ATOM 1261 C CA . PHE A 1 158 ? -5.098 7.855 7.887 1 98.5 158 PHE A CA 1
ATOM 1262 C C . PHE A 1 158 ? -5.508 7.02 6.68 1 98.5 158 PHE A C 1
ATOM 1264 O O . PHE A 1 158 ? -5.512 5.789 6.742 1 98.5 158 PHE A O 1
ATOM 1271 N N . SER A 1 159 ? -5.922 7.672 5.668 1 97.88 159 SER A N 1
ATOM 1272 C CA . SER A 1 159 ? -6.156 7.125 4.336 1 97.88 159 SER A CA 1
ATOM 1273 C C . SER A 1 159 ? -5.469 7.965 3.266 1 97.88 159 SER A C 1
ATOM 1275 O O . SER A 1 159 ? -5.918 9.062 2.949 1 97.88 159 SER A O 1
ATOM 1277 N N . ILE A 1 160 ? -4.402 7.453 2.77 1 98.25 160 ILE A N 1
ATOM 1278 C CA . ILE A 1 160 ? -3.602 8.156 1.776 1 98.25 160 ILE A CA 1
ATOM 1279 C C . ILE A 1 160 ? -3.473 7.309 0.515 1 98.25 160 ILE A C 1
ATOM 1281 O O . ILE A 1 160 ? -2.998 6.172 0.571 1 98.25 160 ILE A O 1
ATOM 1285 N N . SER A 1 161 ? -3.93 7.828 -0.553 1 95.88 161 SER A N 1
ATOM 1286 C CA . SER A 1 161 ? -3.697 7.18 -1.838 1 95.88 161 SER A CA 1
ATOM 1287 C C . SER A 1 161 ? -2.324 7.535 -2.398 1 95.88 161 SER A C 1
ATOM 1289 O O . SER A 1 161 ? -2.086 8.68 -2.789 1 95.88 161 SER A O 1
ATOM 1291 N N . PRO A 1 162 ? -1.462 6.539 -2.514 1 94.81 162 PRO A N 1
ATOM 1292 C CA . PRO A 1 162 ? -0.106 6.84 -2.979 1 94.81 162 PRO A CA 1
ATOM 1293 C C . PRO A 1 162 ? -0.081 7.398 -4.398 1 94.81 162 PRO A C 1
ATOM 1295 O O . PRO A 1 162 ? 0.828 8.156 -4.75 1 94.81 162 PRO A O 1
ATOM 1298 N N . ASP A 1 163 ? -1.057 7.129 -5.203 1 90.88 163 ASP A N 1
ATOM 1299 C CA . ASP A 1 163 ? -1.083 7.559 -6.598 1 90.88 163 ASP A CA 1
ATOM 1300 C C . ASP A 1 163 ? -1.621 8.984 -6.723 1 90.88 163 ASP A C 1
ATOM 1302 O O . ASP A 1 163 ? -1.444 9.633 -7.754 1 90.88 163 ASP A O 1
ATOM 1306 N N . LYS A 1 164 ? -2.236 9.453 -5.703 1 95.56 164 LYS A N 1
ATOM 1307 C CA . LYS A 1 164 ? -2.834 10.789 -5.754 1 95.56 164 LYS A CA 1
ATOM 1308 C C . LYS A 1 164 ? -2.041 11.781 -4.906 1 95.56 164 LYS A C 1
ATOM 1310 O O . LYS A 1 164 ? -2.365 12.969 -4.867 1 95.56 164 LYS A O 1
ATOM 1315 N N . ASN A 1 165 ? -1.111 11.281 -4.176 1 97.81 165 ASN A N 1
ATOM 1316 C CA . ASN A 1 165 ? -0.266 12.086 -3.303 1 97.81 165 ASN A CA 1
ATOM 1317 C C . ASN A 1 165 ? 1.215 11.797 -3.535 1 97.81 165 ASN A C 1
ATOM 1319 O O . ASN A 1 165 ? 1.567 10.805 -4.172 1 97.81 165 ASN A O 1
ATOM 1323 N N . GLN A 1 166 ? 1.999 12.672 -3.205 1 98.38 166 GLN A N 1
ATOM 1324 C CA . GLN A 1 166 ? 3.441 12.445 -3.229 1 98.38 166 GLN A CA 1
ATOM 1325 C C . GLN A 1 166 ? 3.945 11.961 -1.875 1 98.38 166 GLN A C 1
ATOM 1327 O O . GLN A 1 166 ? 3.904 12.695 -0.888 1 98.38 166 GLN A O 1
ATOM 1332 N N . ILE A 1 167 ? 4.434 10.758 -1.791 1 98.38 167 ILE A N 1
ATOM 1333 C CA . ILE A 1 167 ? 4.727 10.203 -0.474 1 98.38 167 ILE A CA 1
ATOM 1334 C C . ILE A 1 167 ? 6.16 9.672 -0.445 1 98.38 167 ILE A C 1
ATOM 1336 O O . ILE A 1 167 ? 6.52 8.891 0.437 1 98.38 167 ILE A O 1
ATOM 1340 N N . LYS A 1 168 ? 7.023 10.07 -1.471 1 98 168 LYS A N 1
ATOM 1341 C CA . LYS A 1 168 ? 8.406 9.594 -1.511 1 98 168 LYS A CA 1
ATOM 1342 C C . LYS A 1 168 ? 9.125 9.875 -0.194 1 98 168 LYS A C 1
ATOM 1344 O O . LYS A 1 168 ? 9.031 10.984 0.344 1 98 168 LYS A O 1
ATOM 1349 N N . LYS A 1 169 ? 9.781 8.883 0.391 1 98.44 169 LYS A N 1
ATOM 1350 C CA . LYS A 1 169 ? 10.594 8.945 1.604 1 98.44 169 LYS A CA 1
ATOM 1351 C C . LYS A 1 169 ? 9.734 9.25 2.826 1 98.44 169 LYS A C 1
ATOM 1353 O O . LYS A 1 169 ? 10.25 9.578 3.895 1 98.44 169 LYS A O 1
ATOM 1358 N N . ALA A 1 170 ? 8.438 9.305 2.689 1 98.81 170 ALA A N 1
ATOM 1359 C CA . ALA A 1 170 ? 7.594 9.383 3.879 1 98.81 170 ALA A CA 1
ATOM 1360 C C . ALA A 1 170 ? 7.73 8.117 4.73 1 98.81 170 ALA A C 1
ATOM 1362 O O . ALA A 1 170 ? 7.977 7.031 4.203 1 98.81 170 ALA A O 1
ATOM 1363 N N . LYS A 1 171 ? 7.629 8.266 5.961 1 98.69 171 LYS A N 1
ATOM 1364 C CA . LYS A 1 171 ? 7.867 7.168 6.898 1 98.69 171 LYS A CA 1
ATOM 1365 C C . LYS A 1 171 ? 6.555 6.613 7.438 1 98.69 171 LYS A C 1
ATOM 1367 O O . LYS A 1 171 ? 5.676 7.371 7.852 1 98.69 171 LYS A O 1
ATOM 1372 N N . PHE A 1 172 ? 6.426 5.289 7.391 1 98.12 172 PHE A N 1
ATOM 1373 C CA . PHE A 1 172 ? 5.281 4.562 7.926 1 98.12 172 PHE A CA 1
ATOM 1374 C C . PHE A 1 172 ? 5.738 3.393 8.789 1 98.12 172 PHE A C 1
ATOM 1376 O O . PHE A 1 172 ? 6.934 3.09 8.852 1 98.12 172 PHE A O 1
ATOM 1383 N N . SER A 1 173 ? 4.82 2.852 9.508 1 95.75 173 SER A N 1
ATOM 1384 C CA . SER A 1 173 ? 5.086 1.621 10.25 1 95.75 173 SER A CA 1
ATOM 1385 C C . SER A 1 173 ? 4.383 0.429 9.609 1 95.75 173 SER A C 1
ATOM 1387 O O . SER A 1 173 ? 3.436 0.601 8.836 1 95.75 173 SER A O 1
ATOM 1389 N N . GLN A 1 174 ? 4.863 -0.767 9.977 1 91.56 174 GLN A N 1
ATOM 1390 C CA . GLN A 1 174 ? 4.262 -1.994 9.469 1 91.56 174 GLN A CA 1
ATOM 1391 C C . GLN A 1 174 ? 2.785 -2.082 9.852 1 91.56 174 GLN A C 1
ATOM 1393 O O . GLN A 1 174 ? 1.978 -2.635 9.102 1 91.56 174 GLN A O 1
ATOM 1398 N N . HIS A 1 175 ? 2.482 -1.506 10.852 1 91.69 175 HIS A N 1
ATOM 1399 C CA . HIS A 1 175 ? 1.147 -1.676 11.414 1 91.69 175 HIS A CA 1
ATOM 1400 C C . HIS A 1 175 ? 0.152 -0.715 10.773 1 91.69 175 HIS A C 1
ATOM 1402 O O . HIS A 1 175 ? -1.061 -0.872 10.93 1 91.69 175 HIS A O 1
ATOM 1408 N N . ASN A 1 176 ? 0.638 0.31 10.047 1 95.06 176 ASN A N 1
ATOM 1409 C CA . ASN A 1 176 ? -0.348 1.266 9.555 1 95.06 176 ASN A CA 1
ATOM 1410 C C . ASN A 1 176 ? -0.3 1.388 8.031 1 95.06 176 ASN A C 1
ATOM 1412 O O . ASN A 1 176 ? -0.907 2.293 7.457 1 95.06 176 ASN A O 1
ATOM 1416 N N . LEU A 1 177 ? 0.372 0.432 7.438 1 95.69 177 LEU A N 1
ATOM 1417 C CA . LEU A 1 177 ? 0.493 0.445 5.984 1 95.69 177 LEU A CA 1
ATOM 1418 C C . LEU A 1 177 ? -0.876 0.328 5.324 1 95.69 177 LEU A C 1
ATOM 1420 O O . LEU A 1 177 ? -1.053 0.737 4.172 1 95.69 177 LEU A O 1
ATOM 1424 N N . VAL A 1 178 ? -1.815 -0.24 6.047 1 94.56 178 VAL A N 1
ATOM 1425 C CA . VAL A 1 178 ? -3.158 -0.438 5.512 1 94.56 178 VAL A CA 1
ATOM 1426 C C . VAL A 1 178 ? -3.744 0.903 5.078 1 94.56 178 VAL A C 1
ATOM 1428 O O . VAL A 1 178 ? -4.523 0.968 4.121 1 94.56 178 VAL A O 1
ATOM 1431 N N . GLY A 1 179 ? -3.311 1.941 5.688 1 96.5 179 GLY A N 1
ATOM 1432 C CA . GLY A 1 179 ? -3.805 3.271 5.371 1 96.5 179 GLY A CA 1
ATOM 1433 C C . GLY A 1 179 ? -3.402 3.746 3.986 1 96.5 179 GLY A C 1
ATOM 1434 O O . GLY A 1 179 ? -3.959 4.715 3.469 1 96.5 179 GLY A O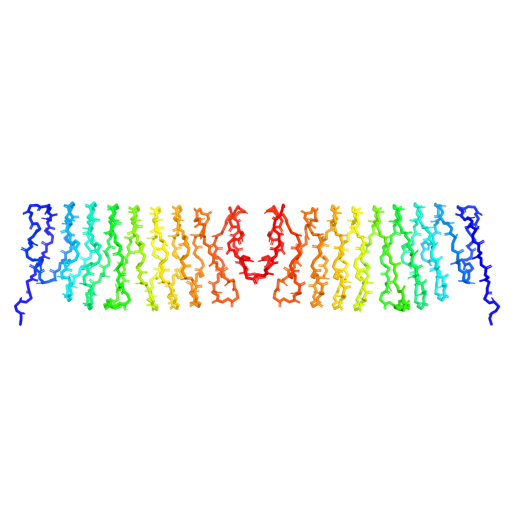 1
ATOM 1435 N N . LEU A 1 180 ? -2.494 3.09 3.334 1 97.06 180 LEU A N 1
ATOM 1436 C CA . LEU A 1 180 ? -2.016 3.455 2.006 1 97.06 180 LEU A CA 1
ATOM 1437 C C . LEU A 1 180 ? -2.73 2.646 0.929 1 97.06 180 LEU A C 1
ATOM 1439 O O . LEU A 1 180 ? -2.52 2.869 -0.265 1 97.06 180 LEU A O 1
ATOM 1443 N N . LEU A 1 181 ? -3.674 1.69 1.339 1 95.5 181 LEU A N 1
ATOM 1444 C CA . LEU A 1 181 ? -4.137 0.684 0.39 1 95.5 181 LEU A CA 1
ATOM 1445 C C . LEU A 1 181 ? -5.656 0.733 0.246 1 95.5 181 LEU A C 1
ATOM 1447 O O . LEU A 1 181 ? -6.242 -0.075 -0.478 1 95.5 181 LEU A O 1
ATOM 1451 N N . HIS A 1 182 ? -6.371 1.639 0.864 1 90 182 HIS A N 1
ATOM 1452 C CA . HIS A 1 182 ? -7.828 1.721 0.877 1 90 182 HIS A CA 1
ATOM 1453 C C . HIS A 1 182 ? -8.391 1.811 -0.538 1 90 182 HIS A C 1
ATOM 1455 O O . HIS A 1 182 ? -9.43 1.224 -0.835 1 90 182 HIS A O 1
ATOM 1461 N N . GLY A 1 183 ? -7.875 2.27 -1.52 1 86.94 183 GLY A N 1
ATOM 1462 C CA . GLY A 1 183 ? -8.414 2.48 -2.854 1 86.94 183 GLY A CA 1
ATOM 1463 C C . GLY A 1 183 ? -8.25 1.273 -3.76 1 86.94 183 GLY A C 1
ATOM 1464 O O . GLY A 1 183 ? -8.812 1.234 -4.855 1 86.94 183 GLY A O 1
ATOM 1465 N N . PHE A 1 184 ? -7.746 0.186 -3.283 1 92.31 184 PHE A N 1
ATOM 1466 C CA . PHE A 1 184 ? -7.418 -0.915 -4.18 1 92.31 184 PHE A CA 1
ATOM 1467 C C . PHE A 1 184 ? -8.398 -2.072 -3.998 1 92.31 184 PHE A C 1
ATOM 1469 O O . PHE A 1 184 ? -8.375 -3.037 -4.766 1 92.31 184 PHE A O 1
ATOM 1476 N N . GLY A 1 185 ? -9.258 -1.984 -3.051 1 94.31 185 GLY A N 1
ATOM 1477 C CA . GLY A 1 185 ? -10.297 -2.988 -2.875 1 94.31 185 GLY A CA 1
ATOM 1478 C C . GLY A 1 185 ? -9.758 -4.332 -2.422 1 94.31 185 GLY A C 1
ATOM 1479 O O . GLY A 1 185 ? -10.328 -5.375 -2.732 1 94.31 185 GLY A O 1
ATOM 1480 N N . ILE A 1 186 ? -8.625 -4.336 -1.787 1 96.44 186 ILE A N 1
ATOM 1481 C CA . ILE A 1 186 ? -8.039 -5.586 -1.319 1 96.44 186 ILE A CA 1
ATOM 1482 C C . ILE A 1 186 ? -8.719 -6.016 -0.019 1 96.44 186 ILE A C 1
ATOM 1484 O O . ILE A 1 186 ? -9.406 -5.223 0.622 1 96.44 186 ILE A O 1
ATOM 1488 N N . VAL A 1 187 ? -8.641 -7.258 0.265 1 97.25 187 VAL A N 1
ATOM 1489 C CA . VAL A 1 187 ? -9.148 -7.82 1.511 1 97.25 187 VAL A CA 1
ATOM 1490 C C . VAL A 1 187 ? -7.988 -8.188 2.428 1 97.25 187 VAL A C 1
ATOM 1492 O O . VAL A 1 187 ? -7.039 -8.852 2.004 1 97.25 187 VAL A O 1
ATOM 1495 N N . ILE A 1 188 ? -8.062 -7.68 3.617 1 94.31 188 ILE A N 1
ATOM 1496 C CA . ILE A 1 188 ? -7.012 -7.988 4.578 1 94.31 188 ILE A CA 1
ATOM 1497 C C . ILE A 1 188 ? -7.543 -8.953 5.637 1 94.31 188 ILE A C 1
ATOM 1499 O O . ILE A 1 188 ? -8.578 -8.695 6.25 1 94.31 188 ILE A O 1
ATOM 1503 N N . ARG A 1 189 ? -6.875 -10.094 5.805 1 87 189 ARG A N 1
ATOM 1504 C CA . ARG A 1 189 ? -7.273 -11.117 6.766 1 87 189 ARG A CA 1
ATOM 1505 C C . ARG A 1 189 ? -6.07 -11.664 7.523 1 87 189 ARG A C 1
ATOM 1507 O O . ARG A 1 189 ? -4.953 -11.68 6.996 1 87 189 ARG A O 1
ATOM 1514 N N . MET B 1 1 ? 2.936 -39.656 -37.781 1 44.22 1 MET B N 1
ATOM 1515 C CA . MET B 1 1 ? 3.705 -39.875 -36.594 1 44.22 1 MET B CA 1
ATOM 1516 C C . MET B 1 1 ? 2.906 -40.75 -35.594 1 44.22 1 MET B C 1
ATOM 1518 O O . MET B 1 1 ? 1.755 -40.438 -35.281 1 44.22 1 MET B O 1
ATOM 1522 N N . ASN B 1 2 ? 3.029 -41.875 -35.562 1 50.28 2 ASN B N 1
ATOM 1523 C CA . ASN B 1 2 ? 2.248 -42.875 -34.812 1 50.28 2 ASN B CA 1
ATOM 1524 C C . ASN B 1 2 ? 2.076 -42.469 -33.344 1 50.28 2 ASN B C 1
ATOM 1526 O O . ASN B 1 2 ? 3.049 -42.406 -32.594 1 50.28 2 ASN B O 1
ATOM 1530 N N . SER B 1 3 ? 1.251 -41.438 -32.969 1 65.06 3 SER B N 1
ATOM 1531 C CA . SER B 1 3 ? 0.987 -40.906 -31.625 1 65.06 3 SER B CA 1
ATOM 1532 C C . SER B 1 3 ? 0.643 -42.031 -30.641 1 65.06 3 SER B C 1
ATOM 1534 O O . SER B 1 3 ? -0.199 -42.875 -30.938 1 65.06 3 SER B O 1
ATOM 1536 N N . THR B 1 4 ? 1.566 -42.5 -29.812 1 87.88 4 THR B N 1
ATOM 1537 C CA . THR B 1 4 ? 1.319 -43.469 -28.766 1 87.88 4 THR B CA 1
ATOM 1538 C C . THR B 1 4 ? 0.319 -42.938 -27.734 1 87.88 4 THR B C 1
ATOM 1540 O O . THR B 1 4 ? 0.273 -41.75 -27.484 1 87.88 4 THR B O 1
ATOM 1543 N N . TYR B 1 5 ? -0.733 -43.781 -27.438 1 94.75 5 TYR B N 1
ATOM 1544 C CA . TYR B 1 5 ? -1.778 -43.438 -26.484 1 94.75 5 TYR B CA 1
ATOM 1545 C C . TYR B 1 5 ? -1.653 -44.281 -25.219 1 94.75 5 TYR B C 1
ATOM 1547 O O . TYR B 1 5 ? -1.549 -45.5 -25.281 1 94.75 5 TYR B O 1
ATOM 1555 N N . PHE B 1 6 ? -1.568 -43.656 -24.094 1 93.94 6 PHE B N 1
ATOM 1556 C CA . PHE B 1 6 ? -1.517 -44.281 -22.781 1 93.94 6 PHE B CA 1
ATOM 1557 C C . PHE B 1 6 ? -2.717 -43.875 -21.938 1 93.94 6 PHE B C 1
ATOM 1559 O O . PHE B 1 6 ? -3.02 -42.688 -21.812 1 93.94 6 PHE B O 1
ATOM 1566 N N . GLU B 1 7 ? -3.477 -44.844 -21.438 1 96.56 7 GLU B N 1
ATOM 1567 C CA . GLU B 1 7 ? -4.668 -44.562 -20.641 1 96.56 7 GLU B CA 1
ATOM 1568 C C . GLU B 1 7 ? -4.621 -45.281 -19.297 1 96.56 7 GLU B C 1
ATOM 1570 O O . GLU B 1 7 ? -4.395 -46.5 -19.25 1 96.56 7 GLU B O 1
ATOM 1575 N N . ASP B 1 8 ? -4.789 -44.469 -18.234 1 97.38 8 ASP B N 1
ATOM 1576 C CA . ASP B 1 8 ? -4.918 -45.031 -16.891 1 97.38 8 ASP B CA 1
ATOM 1577 C C . ASP B 1 8 ? -3.717 -45.906 -16.531 1 97.38 8 ASP B C 1
ATOM 1579 O O . ASP B 1 8 ? -3.879 -47 -16 1 97.38 8 ASP B O 1
ATOM 1583 N N . GLN B 1 9 ? -2.566 -45.406 -16.969 1 95.31 9 GLN B N 1
ATOM 1584 C CA . GLN B 1 9 ? -1.331 -46.125 -16.656 1 95.31 9 GLN B CA 1
ATOM 1585 C C . GLN B 1 9 ? -0.549 -45.406 -15.562 1 95.31 9 GLN B C 1
ATOM 1587 O O . GLN B 1 9 ? -0.737 -44.219 -15.328 1 95.31 9 GLN B O 1
ATOM 1592 N N . SER B 1 10 ? 0.143 -46.188 -14.836 1 96.19 10 SER B N 1
ATOM 1593 C CA . SER B 1 10 ? 1.049 -45.656 -13.82 1 96.19 10 SER B CA 1
ATOM 1594 C C . SER B 1 10 ? 2.506 -45.844 -14.227 1 96.19 10 SER B C 1
ATOM 1596 O O . SER B 1 10 ? 2.896 -46.938 -14.664 1 96.19 10 SER B O 1
ATOM 1598 N N . PHE B 1 11 ? 3.217 -44.812 -14.141 1 94.75 11 PHE B N 1
ATOM 1599 C CA . PHE B 1 11 ? 4.637 -44.844 -14.461 1 94.75 11 PHE B CA 1
ATOM 1600 C C . PHE B 1 11 ? 5.477 -44.469 -13.242 1 94.75 11 PHE B C 1
ATOM 1602 O O . PHE B 1 11 ? 5.094 -43.625 -12.445 1 94.75 11 PHE B O 1
ATOM 1609 N N . ASP B 1 12 ? 6.508 -45.25 -12.992 1 91.38 12 ASP B N 1
ATOM 1610 C CA . ASP B 1 12 ? 7.477 -44.938 -11.953 1 91.38 12 ASP B CA 1
ATOM 1611 C C . ASP B 1 12 ? 8.898 -44.906 -12.508 1 91.38 12 ASP B C 1
ATOM 1613 O O . ASP B 1 12 ? 9.094 -44.875 -13.727 1 91.38 12 ASP B O 1
ATOM 1617 N N . GLN B 1 13 ? 9.953 -44.75 -11.648 1 83.31 13 GLN B N 1
ATOM 1618 C CA . GLN B 1 13 ? 11.344 -44.594 -12.055 1 83.31 13 GLN B CA 1
ATOM 1619 C C . GLN B 1 13 ? 11.781 -45.719 -12.992 1 83.31 13 GLN B C 1
ATOM 1621 O O . GLN B 1 13 ? 12.633 -45.531 -13.859 1 83.31 13 GLN B O 1
ATOM 1626 N N . ASN B 1 14 ? 11.117 -46.812 -12.891 1 80.88 14 ASN B N 1
ATOM 1627 C CA . ASN B 1 14 ? 11.492 -47.969 -13.68 1 80.88 14 ASN B CA 1
ATOM 1628 C C . ASN B 1 14 ? 10.688 -48.062 -14.977 1 80.88 14 ASN B C 1
ATOM 1630 O O . ASN B 1 14 ? 11.133 -48.656 -15.953 1 80.88 14 ASN B O 1
ATOM 1634 N N . LEU B 1 15 ? 9.625 -47.438 -14.922 1 79.25 15 LEU B N 1
ATOM 1635 C CA . LEU B 1 15 ? 8.695 -47.625 -16.031 1 79.25 15 LEU B CA 1
ATOM 1636 C C . LEU B 1 15 ? 8.703 -46.406 -16.953 1 79.25 15 LEU B C 1
ATOM 1638 O O . LEU B 1 15 ? 8.234 -46.469 -18.094 1 79.25 15 LEU B O 1
ATOM 1642 N N . CYS B 1 16 ? 9.312 -45.406 -16.391 1 77.25 16 CYS B N 1
ATOM 1643 C CA . CYS B 1 16 ? 9.375 -44.188 -17.203 1 77.25 16 CYS B CA 1
ATOM 1644 C C . CYS B 1 16 ? 10.531 -44.281 -18.203 1 77.25 16 CYS B C 1
ATOM 1646 O O . CYS B 1 16 ? 11.695 -44.094 -17.812 1 77.25 16 CYS B O 1
ATOM 1648 N N . ALA B 1 17 ? 10.148 -44.531 -19.406 1 79.12 17 ALA B N 1
ATO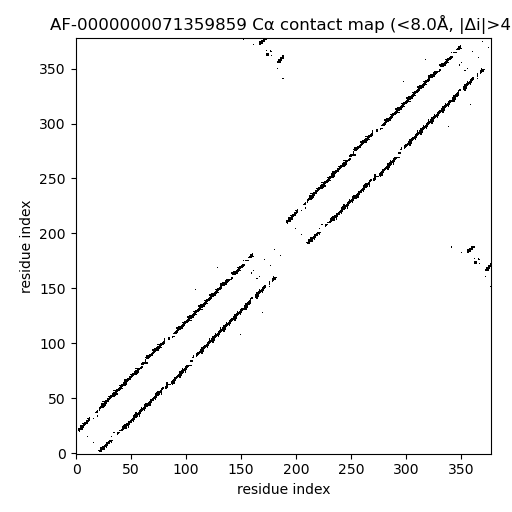M 1649 C CA . ALA B 1 17 ? 11.156 -44.75 -20.438 1 79.12 17 ALA B CA 1
ATOM 1650 C C . ALA B 1 17 ? 11.891 -43.438 -20.75 1 79.12 17 ALA B C 1
ATOM 1652 O O . ALA B 1 17 ? 11.305 -42.375 -20.703 1 79.12 17 ALA B O 1
ATOM 1653 N N . ILE B 1 18 ? 13.258 -43.625 -21.031 1 83.62 18 ILE B N 1
ATOM 1654 C CA . ILE B 1 18 ? 14.086 -42.531 -21.516 1 83.62 18 ILE B CA 1
ATOM 1655 C C . ILE B 1 18 ? 14.742 -42.938 -22.844 1 83.62 18 ILE B C 1
ATOM 1657 O O . ILE B 1 18 ? 15.484 -43.906 -22.906 1 83.62 18 ILE B O 1
ATOM 1661 N N . PRO B 1 19 ? 14.391 -42.219 -23.938 1 89.19 19 PRO B N 1
ATOM 1662 C CA . PRO B 1 19 ? 13.625 -40.969 -24.047 1 89.19 19 PRO B CA 1
ATOM 1663 C C . PRO B 1 19 ? 12.133 -41.156 -23.797 1 89.19 19 PRO B C 1
ATOM 1665 O O . PRO B 1 19 ? 11.594 -42.25 -24.062 1 89.19 19 PRO B O 1
ATOM 1668 N N . PHE B 1 20 ? 11.492 -40.125 -23.234 1 91.88 20 PHE B N 1
ATOM 1669 C CA . PHE B 1 20 ? 10.07 -40.156 -22.906 1 91.88 20 PHE B CA 1
ATOM 1670 C C . PHE B 1 20 ? 9.227 -40.281 -24.172 1 91.88 20 PHE B C 1
ATOM 1672 O O . PHE B 1 20 ? 9.391 -39.5 -25.109 1 91.88 20 PHE B O 1
ATOM 1679 N N . PRO B 1 21 ? 8.359 -41.281 -24.203 1 91.62 21 PRO B N 1
ATOM 1680 C CA . PRO B 1 21 ? 7.562 -41.469 -25.422 1 91.62 21 PRO B CA 1
ATOM 1681 C C . PRO B 1 21 ? 6.57 -40.312 -25.641 1 91.62 21 PRO B C 1
ATOM 1683 O O . PRO B 1 21 ? 5.789 -40 -24.75 1 91.62 21 PRO B O 1
ATOM 1686 N N . ILE B 1 22 ? 6.648 -39.781 -26.859 1 92.5 22 ILE B N 1
ATOM 1687 C CA . ILE B 1 22 ? 5.676 -38.781 -27.234 1 92.5 22 ILE B CA 1
ATOM 1688 C C . ILE B 1 22 ? 4.305 -39.406 -27.438 1 92.5 22 ILE B C 1
ATOM 1690 O O . ILE B 1 22 ? 4.184 -40.438 -28.094 1 92.5 22 ILE B O 1
ATOM 1694 N N . GLY B 1 23 ? 3.301 -38.844 -26.797 1 94.56 23 GLY B N 1
ATOM 1695 C CA . GLY B 1 23 ? 1.967 -39.375 -26.953 1 94.56 23 GLY B CA 1
ATOM 1696 C C . GLY B 1 23 ? 0.932 -38.719 -26.078 1 94.56 23 GLY B C 1
ATOM 1697 O O . GLY B 1 23 ? 1.19 -37.625 -25.531 1 94.56 23 GLY B O 1
ATOM 1698 N N . ASP B 1 24 ? -0.275 -39.25 -26.141 1 97.56 24 ASP B N 1
ATOM 1699 C CA . ASP B 1 24 ? -1.385 -38.781 -25.312 1 97.56 24 ASP B CA 1
ATOM 1700 C C . ASP B 1 24 ? -1.492 -39.625 -24.031 1 97.56 24 ASP B C 1
ATOM 1702 O O . ASP B 1 24 ? -1.6 -40.844 -24.078 1 97.56 24 ASP B O 1
ATOM 1706 N N . TYR B 1 25 ? -1.436 -38.938 -22.984 1 97.5 25 TYR B N 1
ATOM 1707 C CA . TYR B 1 25 ? -1.578 -39.562 -21.672 1 97.5 25 TYR B CA 1
ATOM 1708 C C . TYR B 1 25 ? -2.881 -39.125 -21.016 1 97.5 25 TYR B C 1
ATOM 1710 O O . TYR B 1 25 ? -3.098 -37.938 -20.766 1 97.5 25 TYR B O 1
ATOM 1718 N N . ASP B 1 26 ? -3.73 -40.031 -20.828 1 98.25 26 ASP B N 1
ATOM 1719 C CA . ASP B 1 26 ? -5.047 -39.75 -20.25 1 98.25 26 ASP B CA 1
ATOM 1720 C C . ASP B 1 26 ? -5.242 -40.5 -18.938 1 98.25 26 ASP B C 1
ATOM 1722 O O . ASP B 1 26 ? -5.285 -41.75 -18.922 1 98.25 26 ASP B O 1
ATOM 1726 N N . GLY B 1 27 ? -5.332 -39.719 -17.891 1 98.5 27 GLY B N 1
ATOM 1727 C CA . GLY B 1 27 ? -5.551 -40.344 -16.609 1 98.5 27 GLY B CA 1
ATOM 1728 C C . GLY B 1 27 ? -4.332 -41.094 -16.078 1 98.5 27 GLY B C 1
ATOM 1729 O O . GLY B 1 27 ? -4.461 -42.094 -15.383 1 98.5 27 GLY B O 1
ATOM 1730 N N . CYS B 1 28 ? -3.189 -40.719 -16.516 1 98 28 CYS B N 1
ATOM 1731 C CA . CYS B 1 28 ? -1.966 -41.438 -16.125 1 98 28 CYS B CA 1
ATOM 1732 C C . CYS B 1 28 ? -1.367 -40.812 -14.867 1 98 28 CYS B C 1
ATOM 1734 O O . CYS B 1 28 ? -1.628 -39.656 -14.547 1 98 28 CYS B O 1
ATOM 1736 N N . THR B 1 29 ? -0.661 -41.594 -14.125 1 98.25 29 THR B N 1
ATOM 1737 C CA . THR B 1 29 ? 0.049 -41.156 -12.93 1 98.25 29 THR B CA 1
ATOM 1738 C C . THR B 1 29 ? 1.55 -41.375 -13.078 1 98.25 29 THR B C 1
ATOM 1740 O O . THR B 1 29 ? 1.975 -42.438 -13.562 1 98.25 29 THR B O 1
ATOM 1743 N N . PHE B 1 30 ? 2.303 -40.438 -12.719 1 97.94 30 PHE B N 1
ATOM 1744 C CA . PHE B 1 30 ? 3.76 -40.5 -12.727 1 97.94 30 PHE B CA 1
ATOM 1745 C C . PHE B 1 30 ? 4.316 -40.312 -11.32 1 97.94 30 PHE B C 1
ATOM 1747 O O . PHE B 1 30 ? 4.051 -39.281 -10.68 1 97.94 30 PHE B O 1
ATOM 1754 N N . THR B 1 31 ? 5 -41.281 -10.797 1 97.88 31 THR B N 1
ATOM 1755 C CA . THR B 1 31 ? 5.543 -41.219 -9.445 1 97.88 31 THR B CA 1
ATOM 1756 C C . THR B 1 31 ? 7.055 -41.438 -9.453 1 97.88 31 THR B C 1
ATOM 1758 O O . THR B 1 31 ? 7.539 -42.406 -10.016 1 97.88 31 THR B O 1
ATOM 1761 N N . LYS B 1 32 ? 7.789 -40.438 -8.961 1 97.31 32 LYS B N 1
ATOM 1762 C CA . LYS B 1 32 ? 9.234 -40.531 -8.789 1 97.31 32 LYS B CA 1
ATOM 1763 C C . LYS B 1 32 ? 9.945 -40.688 -10.133 1 97.31 32 LYS B C 1
ATOM 1765 O O . LYS B 1 32 ? 10.93 -41.406 -10.242 1 97.31 32 LYS B O 1
ATOM 1770 N N . CYS B 1 33 ? 9.344 -40.062 -11.109 1 96.62 33 CYS B N 1
ATOM 1771 C CA . CYS B 1 33 ? 9.969 -40.062 -12.422 1 96.62 33 CYS B CA 1
ATOM 1772 C C . CYS B 1 33 ? 10.953 -38.906 -12.562 1 96.62 33 CYS B C 1
ATOM 1774 O O . CYS B 1 33 ? 10.672 -37.781 -12.102 1 96.62 33 CYS B O 1
ATOM 1776 N N . ASN B 1 34 ? 12.109 -39.125 -13.133 1 96.69 34 ASN B N 1
ATOM 1777 C CA . ASN B 1 34 ? 13.039 -38.094 -13.523 1 96.69 34 ASN B CA 1
ATOM 1778 C C . ASN B 1 34 ? 12.906 -37.75 -15.008 1 96.69 34 ASN B C 1
ATOM 1780 O O . ASN B 1 34 ? 13.391 -38.469 -15.859 1 96.69 34 ASN B O 1
ATOM 1784 N N . LEU B 1 35 ? 12.297 -36.688 -15.266 1 96.38 35 LEU B N 1
ATOM 1785 C CA . LEU B 1 35 ? 12.062 -36.219 -16.641 1 96.38 35 LEU B CA 1
ATOM 1786 C C . LEU B 1 35 ? 12.836 -34.938 -16.922 1 96.38 35 LEU B C 1
ATOM 1788 O O . LEU B 1 35 ? 12.484 -34.188 -17.828 1 96.38 35 LEU B O 1
ATOM 1792 N N . SER B 1 36 ? 13.836 -34.656 -16.094 1 96.56 36 SER B N 1
ATOM 1793 C CA . SER B 1 36 ? 14.648 -33.438 -16.281 1 96.56 36 SER B CA 1
ATOM 1794 C C . SER B 1 36 ? 15.289 -33.438 -17.672 1 96.56 36 SER B C 1
ATOM 1796 O O . SER B 1 36 ? 15.812 -34.438 -18.125 1 96.56 36 SER B O 1
ATOM 1798 N N . ASN B 1 37 ? 15.125 -32.344 -18.359 1 96.81 37 ASN B N 1
ATOM 1799 C CA . ASN B 1 37 ? 15.727 -32.094 -19.656 1 96.81 37 ASN B CA 1
ATOM 1800 C C . ASN B 1 37 ? 15.141 -33 -20.734 1 96.81 37 ASN B C 1
ATOM 1802 O O . ASN B 1 37 ? 15.664 -33.062 -21.844 1 96.81 37 ASN B O 1
ATOM 1806 N N . GLU B 1 38 ? 14.07 -33.688 -20.375 1 95.88 38 GLU B N 1
ATOM 1807 C CA . GLU B 1 38 ? 13.461 -34.594 -21.359 1 95.88 38 GLU B CA 1
ATOM 1808 C C . GLU B 1 38 ? 12.641 -33.781 -22.375 1 95.88 38 GLU B C 1
ATOM 1810 O O . GLU B 1 38 ? 12.281 -32.625 -22.125 1 95.88 38 GLU B O 1
ATOM 1815 N N . ASP B 1 39 ? 12.414 -34.406 -23.469 1 96.5 39 ASP B N 1
ATOM 1816 C CA . ASP B 1 39 ? 11.562 -33.844 -24.516 1 96.5 39 ASP B CA 1
ATOM 1817 C C . ASP B 1 39 ? 10.109 -34.281 -24.344 1 96.5 39 ASP B C 1
ATOM 1819 O O . ASP B 1 39 ? 9.773 -35.438 -24.594 1 96.5 39 ASP B O 1
ATOM 1823 N N . LEU B 1 40 ? 9.305 -33.344 -23.875 1 95.94 40 LEU B N 1
ATOM 1824 C CA . LEU B 1 40 ? 7.887 -33.594 -23.703 1 95.94 40 LEU B CA 1
ATOM 1825 C C . LEU B 1 40 ? 7.055 -32.844 -24.719 1 95.94 40 LEU B C 1
ATOM 1827 O O . LEU B 1 40 ? 5.832 -32.75 -24.594 1 95.94 40 LEU B O 1
ATOM 1831 N N . ARG B 1 41 ? 7.719 -32.281 -25.703 1 94.69 41 ARG B N 1
ATOM 1832 C CA . ARG B 1 41 ? 7.023 -31.531 -26.75 1 94.69 41 ARG B CA 1
ATOM 1833 C C . ARG B 1 41 ? 5.898 -32.375 -27.359 1 94.69 41 ARG B C 1
ATOM 1835 O O . ARG B 1 41 ? 6.039 -33.562 -27.547 1 94.69 41 ARG B O 1
ATOM 1842 N N . ASN B 1 42 ? 4.832 -31.766 -27.484 1 96.12 42 ASN B N 1
ATOM 1843 C CA . ASN B 1 42 ? 3.688 -32.312 -28.219 1 96.12 42 ASN B CA 1
ATOM 1844 C C . ASN B 1 42 ? 2.977 -33.406 -27.422 1 96.12 42 ASN B C 1
ATOM 1846 O O . ASN B 1 42 ? 2.01 -34 -27.906 1 96.12 42 ASN B O 1
ATOM 1850 N N . CYS B 1 43 ? 3.367 -33.656 -26.297 1 96.94 43 CYS B N 1
ATOM 1851 C CA . CYS B 1 43 ? 2.629 -34.594 -25.453 1 96.94 43 CYS B CA 1
ATOM 1852 C C . CYS B 1 43 ? 1.319 -33.969 -24.969 1 96.94 43 CYS B C 1
ATOM 1854 O O . CYS B 1 43 ? 1.215 -32.75 -24.844 1 96.94 43 CYS B O 1
ATOM 1856 N N . LYS B 1 44 ? 0.42 -34.781 -24.828 1 98.25 44 LYS B N 1
ATOM 1857 C CA . LYS B 1 44 ? -0.853 -34.344 -24.25 1 98.25 44 LYS B CA 1
ATOM 1858 C C . LYS B 1 44 ? -1.128 -35.062 -22.938 1 98.25 44 LYS B C 1
ATOM 1860 O O . LYS B 1 44 ? -1.147 -36.312 -22.891 1 98.25 44 LYS B O 1
ATOM 1865 N N . PHE B 1 45 ? -1.307 -34.281 -21.938 1 98.31 45 PHE B N 1
ATOM 1866 C CA . PHE B 1 45 ? -1.639 -34.812 -20.625 1 98.31 45 PHE B CA 1
ATOM 1867 C C . PHE B 1 45 ? -3.049 -34.406 -20.219 1 98.31 45 PHE B C 1
ATOM 1869 O O . PHE B 1 45 ? -3.346 -33.219 -20.109 1 98.31 45 PHE B O 1
ATOM 1876 N N . ILE B 1 46 ? -3.898 -35.312 -20.047 1 98.69 46 ILE B N 1
ATOM 1877 C CA . ILE B 1 46 ? -5.273 -35.094 -19.625 1 98.69 46 ILE B CA 1
ATOM 1878 C C . ILE B 1 46 ? -5.547 -35.812 -18.297 1 98.69 46 ILE B C 1
AT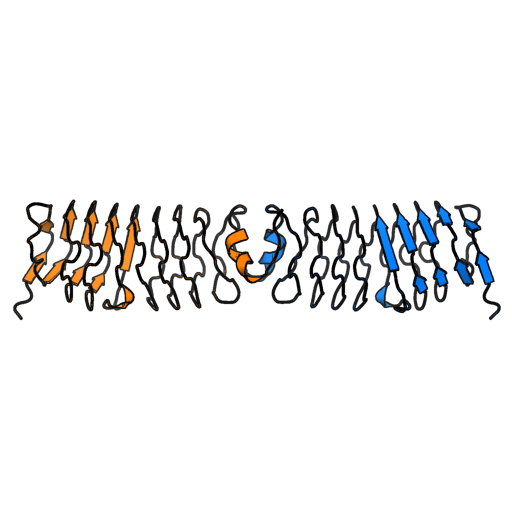OM 1880 O O . ILE B 1 46 ? -5.449 -37.031 -18.219 1 98.69 46 ILE B O 1
ATOM 1884 N N . ASP B 1 47 ? -5.863 -35.031 -17.281 1 98.75 47 ASP B N 1
ATOM 1885 C CA . ASP B 1 47 ? -6.203 -35.562 -15.969 1 98.75 47 ASP B CA 1
ATOM 1886 C C . ASP B 1 47 ? -5.078 -36.438 -15.438 1 98.75 47 ASP B C 1
ATOM 1888 O O . ASP B 1 47 ? -5.328 -37.562 -14.969 1 98.75 47 ASP B O 1
ATOM 1892 N N . CYS B 1 48 ? -3.865 -36 -15.578 1 98.81 48 CYS B N 1
ATOM 1893 C CA . CYS B 1 48 ? -2.689 -36.719 -15.125 1 98.81 48 CYS B CA 1
ATOM 1894 C C . CYS B 1 48 ? -2.164 -36.156 -13.812 1 98.81 48 CYS B C 1
ATOM 1896 O O . CYS B 1 48 ? -2.473 -35.031 -13.461 1 98.81 48 CYS B O 1
ATOM 1898 N N . SER B 1 49 ? -1.409 -36.938 -13.102 1 98.81 49 SER B N 1
ATOM 1899 C CA . SER B 1 49 ? -0.786 -36.531 -11.852 1 98.81 49 SER B CA 1
ATOM 1900 C C . SER B 1 49 ? 0.7 -36.875 -11.828 1 98.81 49 SER B C 1
ATOM 1902 O O . SER B 1 49 ? 1.099 -37.938 -12.25 1 98.81 49 SER B O 1
ATOM 1904 N N . PHE B 1 50 ? 1.491 -35.938 -11.414 1 98.69 50 PHE B N 1
ATOM 1905 C CA . PHE B 1 50 ? 2.92 -36.094 -11.18 1 98.69 50 PHE B CA 1
ATOM 1906 C C . PHE B 1 50 ? 3.248 -35.938 -9.703 1 98.69 50 PHE B C 1
ATOM 1908 O O . PHE B 1 50 ? 2.908 -34.906 -9.094 1 98.69 50 PHE B O 1
ATOM 1915 N N . THR B 1 51 ? 3.807 -36.938 -9.07 1 98.75 51 THR B N 1
ATOM 1916 C CA . THR B 1 51 ? 4.184 -36.875 -7.664 1 98.75 51 THR B CA 1
ATOM 1917 C C . THR B 1 51 ? 5.656 -37.219 -7.484 1 98.75 51 THR B C 1
ATOM 1919 O O . THR B 1 51 ? 6.125 -38.219 -8.016 1 98.75 51 THR B O 1
ATOM 1922 N N . ASP B 1 52 ? 6.418 -36.344 -6.812 1 98.56 52 ASP B N 1
ATOM 1923 C CA . ASP B 1 52 ? 7.828 -36.594 -6.516 1 98.56 52 ASP B CA 1
ATOM 1924 C C . ASP B 1 52 ? 8.641 -36.75 -7.797 1 98.56 52 ASP B C 1
ATOM 1926 O O . ASP B 1 52 ? 9.516 -37.625 -7.887 1 98.56 52 ASP B O 1
ATOM 1930 N N . CYS B 1 53 ? 8.289 -35.906 -8.773 1 98.5 53 CYS B N 1
ATOM 1931 C CA . CYS B 1 53 ? 8.969 -36 -10.062 1 98.5 53 CYS B CA 1
ATOM 1932 C C . CYS B 1 53 ? 9.883 -34.781 -10.266 1 98.5 53 CYS B C 1
ATOM 1934 O O . CYS B 1 53 ? 9.758 -33.781 -9.57 1 98.5 53 CYS B O 1
ATOM 1936 N N . ASP B 1 54 ? 10.852 -34.906 -11.102 1 98.31 54 ASP B N 1
ATOM 1937 C CA . ASP B 1 54 ? 11.695 -33.812 -11.57 1 98.31 54 ASP B CA 1
ATOM 1938 C C . ASP B 1 54 ? 11.477 -33.562 -13.062 1 98.31 54 ASP B C 1
ATOM 1940 O O . ASP B 1 54 ? 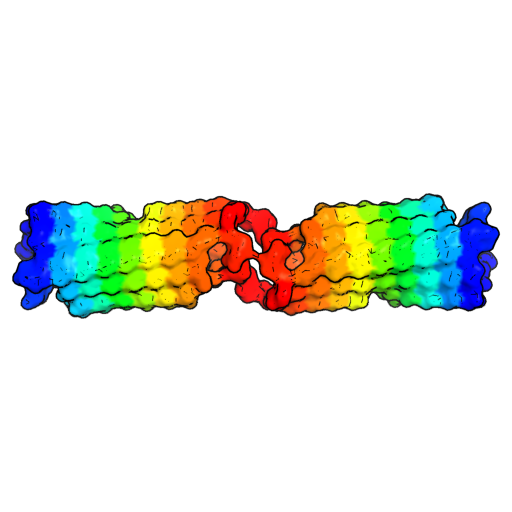11.789 -34.406 -13.898 1 98.31 54 ASP B O 1
ATOM 1944 N N . LEU B 1 55 ? 10.922 -32.438 -13.367 1 98.12 55 LEU B N 1
ATOM 1945 C CA . LEU B 1 55 ? 10.711 -32.062 -14.766 1 98.12 55 LEU B CA 1
ATOM 1946 C C . LEU B 1 55 ? 11.555 -30.859 -15.125 1 98.12 55 LEU B C 1
ATOM 1948 O O . LEU B 1 55 ? 11.25 -30.156 -16.094 1 98.12 55 LEU B O 1
ATOM 1952 N N . SER B 1 56 ? 12.594 -30.562 -14.398 1 98.5 56 SER B N 1
ATOM 1953 C CA . SER B 1 56 ? 13.398 -29.359 -14.586 1 98.5 56 SER B CA 1
ATOM 1954 C C . SER B 1 56 ? 13.945 -29.266 -16 1 98.5 56 SER B C 1
ATOM 1956 O O . SER B 1 56 ? 14.508 -30.234 -16.516 1 98.5 56 SER B O 1
ATOM 1958 N N . ASN B 1 57 ? 13.68 -28.125 -16.641 1 98.19 57 ASN B N 1
ATOM 1959 C CA . ASN B 1 57 ? 14.195 -27.766 -17.969 1 98.19 57 ASN B CA 1
ATOM 1960 C C . ASN B 1 57 ? 13.656 -28.688 -19.047 1 98.19 57 ASN B C 1
ATOM 1962 O O . ASN B 1 57 ? 14.242 -28.797 -20.125 1 98.19 57 ASN B O 1
ATOM 1966 N N . ALA B 1 58 ? 12.609 -29.453 -18.734 1 97.88 58 ALA B N 1
ATOM 1967 C CA . ALA B 1 58 ? 11.961 -30.234 -19.797 1 97.88 58 ALA B CA 1
ATOM 1968 C C . ALA B 1 58 ? 11.445 -29.328 -20.906 1 97.88 58 ALA B C 1
ATOM 1970 O O . ALA B 1 58 ? 11.031 -28.188 -20.656 1 97.88 58 ALA B O 1
ATOM 1971 N N . GLN B 1 59 ? 11.523 -29.828 -22.109 1 97.94 59 GLN B N 1
ATOM 1972 C CA . GLN B 1 59 ? 10.953 -29.094 -23.234 1 97.94 59 GLN B CA 1
ATOM 1973 C C . GLN B 1 59 ? 9.461 -29.391 -23.391 1 97.94 59 GLN B C 1
ATOM 1975 O O . GLN B 1 59 ? 9.07 -30.5 -23.719 1 97.94 59 GLN B O 1
ATOM 1980 N N . ILE B 1 60 ? 8.656 -28.344 -23.203 1 98.06 60 ILE B N 1
ATOM 1981 C CA . ILE B 1 60 ? 7.223 -28.609 -23.125 1 98.06 60 ILE B CA 1
ATOM 1982 C C . ILE B 1 60 ? 6.492 -27.797 -24.188 1 98.06 60 ILE B C 1
ATOM 1984 O O . ILE B 1 60 ? 5.289 -27.547 -24.078 1 98.06 60 ILE B O 1
ATOM 1988 N N . GLN B 1 61 ? 7.219 -27.375 -25.25 1 97.69 61 GLN B N 1
ATOM 1989 C CA . GLN B 1 61 ? 6.586 -26.625 -26.328 1 97.69 61 GLN B CA 1
ATOM 1990 C C . GLN B 1 61 ? 5.449 -27.422 -26.953 1 97.69 61 GLN B C 1
ATOM 1992 O O . GLN B 1 61 ? 5.602 -28.609 -27.234 1 97.69 61 GLN B O 1
ATOM 1997 N N . TYR B 1 62 ? 4.273 -26.844 -27.062 1 97.44 62 TYR B N 1
ATOM 1998 C CA . TYR B 1 62 ? 3.094 -27.375 -27.734 1 97.44 62 TYR B CA 1
ATOM 1999 C C . TYR B 1 62 ? 2.479 -28.516 -26.938 1 97.44 62 TYR B C 1
ATOM 2001 O O . TYR B 1 62 ? 1.517 -29.141 -27.391 1 97.44 62 TYR B O 1
ATOM 2009 N N . ALA B 1 63 ? 3.041 -28.828 -25.859 1 98.06 63 ALA B N 1
ATOM 2010 C CA . ALA B 1 63 ? 2.404 -29.812 -25 1 98.06 63 ALA B CA 1
ATOM 2011 C C . ALA B 1 63 ? 1.094 -29.281 -24.422 1 98.06 63 ALA B C 1
ATOM 2013 O O . ALA B 1 63 ? 0.905 -28.078 -24.312 1 98.06 63 ALA B O 1
ATOM 2014 N N . SER B 1 64 ? 0.205 -30.156 -24.156 1 98.56 64 SER B N 1
ATOM 2015 C CA . SER B 1 64 ? -1.087 -29.812 -23.562 1 98.56 64 SER B CA 1
ATOM 2016 C C . SER B 1 64 ? -1.207 -30.344 -22.141 1 98.56 64 SER B C 1
ATOM 2018 O O . SER B 1 64 ? -0.937 -31.531 -21.891 1 98.56 64 SER B O 1
ATOM 2020 N N . PHE B 1 65 ? -1.589 -29.469 -21.281 1 98.62 65 PHE B N 1
ATOM 2021 C CA . PHE B 1 65 ? -1.836 -29.828 -19.891 1 98.62 65 PHE B CA 1
ATOM 2022 C C . PHE B 1 65 ? -3.279 -29.531 -19.5 1 98.62 65 PHE B C 1
ATOM 2024 O O . PHE B 1 65 ? -3.639 -28.375 -19.266 1 98.62 65 PHE B O 1
ATOM 2031 N N . GLN B 1 66 ? -4.102 -30.516 -19.453 1 98.69 66 GLN B N 1
ATOM 2032 C CA . GLN B 1 66 ? -5.512 -30.375 -19.109 1 98.69 66 GLN B CA 1
ATOM 2033 C C . GLN B 1 66 ? -5.848 -31.125 -17.828 1 98.69 66 GLN B C 1
ATOM 2035 O O . GLN B 1 66 ? -5.941 -32.375 -17.844 1 98.69 66 GLN B O 1
ATOM 2040 N N . GLY B 1 67 ? -6.051 -30.438 -16.781 1 98.62 67 GLY B N 1
ATOM 2041 C CA . GLY B 1 67 ? -6.324 -31.094 -15.508 1 98.62 67 GLY B CA 1
ATOM 2042 C C . GLY B 1 67 ? -5.129 -31.844 -14.953 1 98.62 67 GLY B C 1
ATOM 2043 O O . GLY B 1 67 ? -5.242 -33.031 -14.578 1 98.62 67 GLY B O 1
ATOM 2044 N N . VAL B 1 68 ? -3.984 -31.203 -14.938 1 98.88 68 VAL B N 1
ATOM 2045 C CA . VAL B 1 68 ? -2.754 -31.859 -14.508 1 98.88 68 VAL B CA 1
ATOM 2046 C C . VAL B 1 68 ? -2.346 -31.344 -13.133 1 98.88 68 VAL B C 1
ATOM 2048 O O . VAL B 1 68 ? -2.406 -30.141 -12.867 1 98.88 68 VAL B O 1
ATOM 2051 N N . THR B 1 69 ? -1.97 -32.25 -12.258 1 98.88 69 THR B N 1
ATOM 2052 C CA . THR B 1 69 ? -1.548 -31.891 -10.906 1 98.88 69 THR B CA 1
ATOM 2053 C C . THR B 1 69 ? -0.089 -32.281 -10.68 1 98.88 69 THR B C 1
ATOM 2055 O O . THR B 1 69 ? 0.341 -33.375 -11.07 1 98.88 69 THR B O 1
ATOM 2058 N N . PHE B 1 70 ? 0.646 -31.391 -10.094 1 98.94 70 PHE B N 1
ATOM 2059 C CA . PHE B 1 70 ? 2.012 -31.641 -9.641 1 98.94 70 PHE B CA 1
ATOM 2060 C C . PHE B 1 70 ? 2.102 -31.562 -8.125 1 98.94 70 PHE B C 1
ATOM 2062 O O . PHE B 1 70 ? 1.654 -30.578 -7.516 1 98.94 70 PHE B O 1
ATOM 2069 N N . LYS B 1 71 ? 2.629 -32.531 -7.523 1 98.94 71 LYS B N 1
ATOM 2070 C CA . LYS B 1 71 ? 2.848 -32.562 -6.082 1 98.94 71 LYS B CA 1
ATOM 2071 C C . LYS B 1 71 ? 4.289 -32.938 -5.75 1 98.94 71 LYS B C 1
ATOM 2073 O O . LYS B 1 71 ? 4.789 -33.969 -6.203 1 98.94 71 LYS B O 1
ATOM 2078 N N . ASN B 1 72 ? 4.93 -32.062 -4.992 1 98.88 72 ASN B N 1
ATOM 2079 C CA . ASN B 1 72 ? 6.305 -32.312 -4.574 1 98.88 72 ASN B CA 1
ATOM 2080 C C . ASN B 1 72 ? 7.223 -32.531 -5.773 1 98.88 72 ASN B C 1
ATOM 2082 O O . ASN B 1 72 ? 7.984 -33.5 -5.805 1 98.88 72 ASN B O 1
ATOM 2086 N N . CYS B 1 73 ? 7.129 -31.672 -6.723 1 98.88 73 CYS B N 1
ATOM 2087 C CA . CYS B 1 73 ? 7.906 -31.797 -7.949 1 98.88 73 CYS B CA 1
ATOM 2088 C C . CYS B 1 73 ? 8.883 -30.641 -8.102 1 98.88 73 CYS B C 1
ATOM 2090 O O . CYS B 1 73 ? 8.656 -29.562 -7.57 1 98.88 73 CYS B O 1
ATOM 2092 N N . LYS B 1 74 ? 9.953 -30.922 -8.781 1 98.81 74 LYS B N 1
ATOM 2093 C CA . LYS B 1 74 ? 10.867 -29.891 -9.266 1 98.81 74 LYS B CA 1
ATOM 2094 C C . LYS B 1 74 ? 10.555 -29.516 -10.703 1 98.81 74 LYS B C 1
ATOM 2096 O O . LYS B 1 74 ? 10.57 -30.359 -11.594 1 98.81 74 LYS B O 1
ATOM 2101 N N . LEU B 1 75 ? 10.266 -28.281 -10.891 1 98.75 75 LEU B N 1
ATOM 2102 C CA . LEU B 1 75 ? 9.875 -27.766 -12.203 1 98.75 75 LEU B CA 1
ATOM 2103 C C . LEU B 1 75 ? 10.688 -26.516 -12.562 1 98.75 75 LEU B C 1
ATOM 2105 O O . LEU B 1 75 ? 10.125 -25.531 -13.039 1 98.75 75 LEU B O 1
ATOM 2109 N N . PHE B 1 76 ? 11.984 -26.531 -12.367 1 98.75 76 PHE B N 1
ATOM 2110 C CA . PHE B 1 76 ? 12.828 -25.391 -12.664 1 98.75 76 PHE B CA 1
ATOM 2111 C C . PHE B 1 76 ? 12.844 -25.094 -14.156 1 98.75 76 PHE B C 1
ATOM 2113 O O . PHE B 1 76 ? 12.961 -26 -14.977 1 98.75 76 PHE B O 1
ATOM 2120 N N . GLY B 1 77 ? 12.727 -23.875 -14.469 1 98.62 77 GLY B N 1
ATOM 2121 C CA . GLY B 1 77 ? 12.969 -23.453 -15.836 1 98.62 77 GLY B CA 1
ATOM 2122 C C . GLY B 1 77 ? 11.945 -23.984 -16.812 1 98.62 77 GLY B C 1
ATOM 2123 O O . GLY B 1 77 ? 12.281 -24.328 -17.953 1 98.62 77 GLY B O 1
ATOM 2124 N N . MET B 1 78 ? 10.719 -24.125 -16.406 1 98.5 78 MET B N 1
ATOM 2125 C CA . MET B 1 78 ? 9.648 -24.609 -17.281 1 98.5 78 MET B CA 1
ATOM 2126 C C . MET B 1 78 ? 9 -23.438 -18.016 1 98.5 78 MET B C 1
ATOM 2128 O O . MET B 1 78 ? 8.539 -22.484 -17.406 1 98.5 78 MET B O 1
ATOM 2132 N N . HIS B 1 79 ? 8.961 -23.5 -19.344 1 98.5 79 HIS B N 1
ATOM 2133 C CA . HIS B 1 79 ? 8.352 -22.438 -20.141 1 98.5 79 HIS B CA 1
ATOM 2134 C C . HIS B 1 79 ? 6.902 -22.766 -20.484 1 98.5 79 HIS B C 1
ATOM 2136 O O . HIS B 1 79 ? 6.57 -22.984 -21.656 1 98.5 79 HIS B O 1
ATOM 2142 N N . PHE B 1 80 ? 6.035 -22.672 -19.531 1 98.62 80 PHE B N 1
ATOM 2143 C CA . PHE B 1 80 ? 4.641 -23.062 -19.703 1 98.62 80 PHE B CA 1
ATOM 2144 C C . PHE B 1 80 ? 3.965 -22.203 -20.766 1 98.62 80 PHE B C 1
ATOM 2146 O O . PHE B 1 80 ? 3.006 -22.625 -21.406 1 98.62 80 PHE B O 1
ATOM 2153 N N . HIS B 1 81 ? 4.551 -20.984 -20.984 1 97.88 81 HIS B N 1
ATOM 2154 C CA . HIS B 1 81 ? 3.961 -20.062 -21.938 1 97.88 81 HIS B CA 1
ATOM 2155 C C . HIS B 1 81 ? 4.09 -20.578 -23.359 1 97.88 81 HIS B C 1
ATOM 2157 O O . HIS B 1 81 ? 3.439 -20.062 -24.266 1 97.88 81 HIS B O 1
ATOM 2163 N N . LYS B 1 82 ? 4.875 -21.578 -23.531 1 97.88 82 LYS B N 1
ATOM 2164 C CA . LYS B 1 82 ? 5.074 -22.172 -24.859 1 97.88 82 LYS B CA 1
ATOM 2165 C C . LYS B 1 82 ? 4.152 -23.375 -25.062 1 97.88 82 LYS B C 1
ATOM 2167 O O . LYS B 1 82 ? 4.094 -23.922 -26.172 1 97.88 82 LYS B O 1
ATOM 2172 N N . CYS B 1 83 ? 3.375 -23.734 -24.094 1 98.06 83 CYS B N 1
ATOM 2173 C CA . CYS B 1 83 ? 2.461 -24.875 -24.203 1 98.06 83 CYS B CA 1
ATOM 2174 C C . CYS B 1 83 ? 1.188 -24.469 -24.938 1 98.06 83 CYS B C 1
ATOM 2176 O O . CYS B 1 83 ? 0.977 -23.297 -25.234 1 98.06 83 CYS B O 1
ATOM 2178 N N . ASP B 1 84 ? 0.396 -25.453 -25.297 1 97.75 84 ASP B N 1
ATOM 2179 C CA . ASP B 1 84 ? -0.951 -25.203 -25.797 1 97.75 84 ASP B CA 1
ATOM 2180 C C . ASP B 1 84 ? -1.832 -24.594 -24.703 1 97.75 84 ASP B C 1
ATOM 2182 O O . ASP B 1 84 ? -2.09 -25.234 -23.672 1 97.75 84 ASP B O 1
ATOM 2186 N N . PRO B 1 85 ? -2.184 -23.438 -24.953 1 97.75 85 PRO B N 1
ATOM 2187 C CA . PRO B 1 85 ? -2.957 -22.766 -23.906 1 97.75 85 PRO B CA 1
ATOM 2188 C C . PRO B 1 85 ? -4.387 -23.297 -23.797 1 97.75 85 PRO B C 1
ATOM 2190 O O . PRO B 1 85 ? -5.082 -23 -22.812 1 97.75 85 PRO B O 1
ATOM 2193 N N . LEU B 1 86 ? -4.832 -24.016 -24.766 1 96.56 86 LEU B N 1
ATOM 2194 C CA . LEU B 1 86 ? -6.219 -24.469 -24.812 1 96.56 86 LEU B CA 1
ATOM 2195 C C . LEU B 1 86 ? -6.508 -25.438 -23.656 1 96.56 86 LEU B C 1
ATOM 2197 O O . LEU B 1 86 ? -5.836 -26.453 -23.516 1 96.56 86 LEU B O 1
ATOM 2201 N N . LEU B 1 87 ? -7.43 -25.094 -22.891 1 97.19 87 LEU B N 1
ATOM 2202 C CA . LEU B 1 87 ? -7.969 -25.891 -21.797 1 97.19 87 LEU B CA 1
ATOM 2203 C C . LEU B 1 87 ? -6.898 -26.141 -20.734 1 97.19 87 LEU B C 1
ATOM 2205 O O . LEU B 1 87 ? -6.992 -27.109 -19.969 1 97.19 87 LEU B O 1
ATOM 2209 N N . ILE B 1 88 ? -5.93 -25.328 -20.703 1 98.31 88 ILE B N 1
ATOM 2210 C CA . ILE B 1 88 ? -4.855 -25.5 -19.734 1 98.31 88 ILE B CA 1
ATOM 2211 C C . ILE B 1 88 ? -5.426 -25.406 -18.328 1 98.31 88 ILE B C 1
ATOM 2213 O O . ILE B 1 88 ? -6.156 -24.469 -18 1 98.31 88 ILE B O 1
ATOM 2217 N N . THR B 1 89 ? -5.289 -26.438 -17.516 1 98.62 89 THR B N 1
ATOM 2218 C CA . THR B 1 89 ? -5.684 -26.531 -16.109 1 98.62 89 THR B CA 1
ATOM 2219 C C . THR B 1 89 ? -4.594 -27.219 -15.297 1 98.62 89 THR B C 1
ATOM 2221 O O . THR B 1 89 ? -4.344 -28.422 -15.461 1 98.62 89 THR B O 1
ATOM 2224 N N . LEU B 1 90 ? -3.959 -26.484 -14.43 1 98.75 90 LEU B N 1
ATOM 2225 C CA . LEU B 1 90 ? -2.801 -26.953 -13.68 1 98.75 90 LEU B CA 1
ATOM 2226 C C . LEU B 1 90 ? -3.012 -26.75 -12.18 1 98.75 90 LEU B C 1
ATOM 2228 O O . LEU B 1 90 ? -3.76 -25.875 -11.766 1 98.75 90 LEU B O 1
ATOM 2232 N N . SER B 1 91 ? -2.391 -27.562 -11.422 1 98.88 91 SER B N 1
ATOM 2233 C CA . SER B 1 91 ? -2.336 -27.438 -9.969 1 98.88 91 SER B CA 1
ATOM 2234 C C . SER B 1 91 ? -0.952 -27.781 -9.438 1 98.88 91 SER B C 1
ATOM 2236 O O . SER B 1 91 ? -0.381 -28.812 -9.805 1 98.88 91 SER B O 1
ATOM 2238 N N . PHE B 1 92 ? -0.445 -26.938 -8.523 1 98.94 92 PHE B N 1
ATOM 2239 C CA . PHE B 1 92 ? 0.88 -27.141 -7.953 1 98.94 92 PHE B CA 1
ATOM 2240 C C . PHE B 1 92 ? 0.814 -27.172 -6.434 1 98.94 92 PHE B C 1
ATOM 2242 O O . PHE B 1 92 ? 0.242 -26.266 -5.812 1 98.94 92 PHE B O 1
ATOM 2249 N N . GLU B 1 93 ? 1.321 -28.156 -5.863 1 98.94 93 GLU B N 1
ATOM 2250 C CA . GLU B 1 93 ? 1.446 -28.281 -4.41 1 98.94 93 GLU B CA 1
ATOM 2251 C C . GLU B 1 93 ? 2.84 -28.75 -4.012 1 98.94 93 GLU B C 1
ATOM 2253 O O . GLU B 1 93 ? 3.316 -29.781 -4.512 1 98.94 93 GLU B O 1
ATOM 2258 N N . ASP B 1 94 ? 3.508 -28 -3.152 1 98.94 94 ASP B N 1
ATOM 2259 C CA . ASP B 1 94 ? 4.836 -28.359 -2.67 1 98.94 94 ASP B CA 1
ATOM 2260 C C . ASP B 1 94 ? 5.82 -28.5 -3.828 1 98.94 94 ASP B C 1
ATOM 2262 O O . ASP B 1 94 ? 6.586 -29.469 -3.885 1 98.94 94 ASP B O 1
ATOM 2266 N N . CYS B 1 95 ? 5.754 -27.578 -4.73 1 98.94 95 CYS B N 1
ATOM 2267 C CA . CYS B 1 95 ? 6.59 -27.656 -5.922 1 98.94 95 CYS B CA 1
ATOM 2268 C C . CYS B 1 95 ? 7.609 -26.531 -5.949 1 98.94 95 CYS B C 1
ATOM 2270 O O . CYS B 1 95 ? 7.453 -25.531 -5.25 1 98.94 95 CYS B O 1
ATOM 2272 N N . GLN B 1 96 ? 8.648 -26.688 -6.664 1 98.94 96 GLN B N 1
ATOM 2273 C CA . GLN B 1 96 ? 9.641 -25.656 -6.988 1 98.94 96 GLN B CA 1
ATOM 2274 C C . GLN B 1 96 ? 9.562 -25.281 -8.461 1 98.94 96 GLN B C 1
ATOM 2276 O O . GLN B 1 96 ? 9.82 -26.109 -9.344 1 98.94 96 GLN B O 1
ATOM 2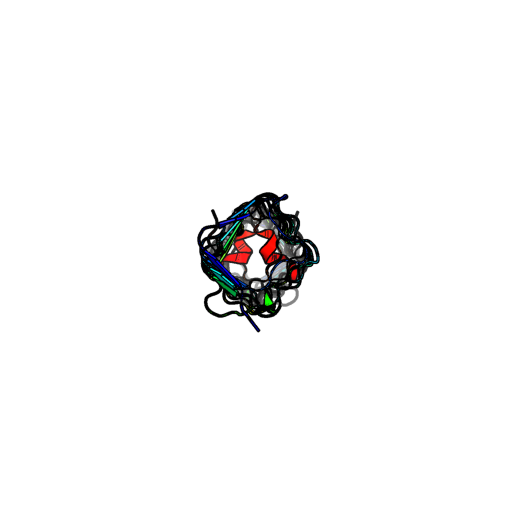281 N N . LEU B 1 97 ? 9.273 -24.031 -8.711 1 98.88 97 LEU B N 1
ATOM 2282 C CA . LEU B 1 97 ? 9.039 -23.594 -10.086 1 98.88 97 LEU B CA 1
ATOM 2283 C C . LEU B 1 97 ? 10.016 -22.5 -10.484 1 98.88 97 LEU B C 1
ATOM 2285 O O . LEU B 1 97 ? 9.805 -21.797 -11.477 1 98.88 97 LEU B O 1
ATOM 2289 N N . ASP B 1 98 ? 11.18 -22.391 -9.836 1 98.81 98 ASP B N 1
ATOM 2290 C CA . ASP B 1 98 ? 12.109 -21.297 -10.078 1 98.81 98 ASP B CA 1
ATOM 2291 C C . ASP B 1 98 ? 12.406 -21.141 -11.57 1 98.81 98 ASP B C 1
ATOM 2293 O O . ASP B 1 98 ? 12.57 -22.141 -12.273 1 98.81 98 ASP B O 1
ATOM 2297 N N . TYR B 1 99 ? 12.391 -19.891 -12.047 1 98.62 99 TYR B N 1
ATOM 2298 C CA . TYR B 1 99 ? 12.828 -19.531 -13.391 1 98.62 99 TYR B CA 1
ATOM 2299 C C . TYR B 1 99 ? 11.805 -19.953 -14.438 1 98.62 99 TYR B C 1
ATOM 2301 O O . TYR B 1 99 ? 12.07 -19.891 -15.633 1 98.62 99 TYR B O 1
ATOM 2309 N N . SER B 1 100 ? 10.672 -20.375 -14.031 1 98.88 100 SER B N 1
ATOM 2310 C CA . SER B 1 100 ? 9.633 -20.797 -14.969 1 98.88 100 SER B CA 1
ATOM 2311 C C . SER B 1 100 ? 8.805 -19.609 -15.438 1 98.88 100 SER B C 1
ATOM 2313 O O . SER B 1 100 ? 8.922 -18.5 -14.891 1 98.88 100 SER B O 1
ATOM 2315 N N . SER B 1 101 ? 8.055 -19.781 -16.531 1 98.88 101 SER B N 1
ATOM 2316 C CA . SER B 1 101 ? 7.289 -18.688 -17.094 1 98.88 101 SER B CA 1
ATOM 2317 C C . SER B 1 101 ? 5.863 -19.109 -17.422 1 98.88 101 SER B C 1
ATOM 2319 O O . SER B 1 101 ? 5.652 -20.172 -18.016 1 98.88 101 SER B O 1
ATOM 2321 N N . PHE B 1 102 ? 4.961 -18.297 -16.969 1 98.88 102 PHE B N 1
ATOM 2322 C CA . PHE B 1 102 ? 3.543 -18.422 -17.266 1 98.88 102 PHE B CA 1
ATOM 2323 C C . PHE B 1 102 ? 3.041 -17.219 -18.062 1 98.88 102 PHE B C 1
ATOM 2325 O O . PHE B 1 102 ? 1.847 -16.922 -18.031 1 98.88 102 PHE B O 1
ATOM 2332 N N . PHE B 1 103 ? 3.93 -16.609 -18.797 1 98.75 103 PHE B N 1
ATOM 2333 C CA . PHE B 1 103 ? 3.672 -15.383 -19.531 1 98.75 103 PHE B CA 1
ATOM 2334 C C . PHE B 1 103 ? 2.408 -15.508 -20.375 1 98.75 103 PHE B C 1
ATOM 2336 O O . PHE B 1 103 ? 2.248 -16.484 -21.109 1 98.75 103 PHE B O 1
ATOM 2343 N N . LYS B 1 104 ? 1.386 -14.648 -20.141 1 98.69 104 LYS B N 1
ATOM 2344 C CA . LYS B 1 104 ? 0.204 -14.414 -20.953 1 98.69 104 LYS B CA 1
ATOM 2345 C C . LYS B 1 104 ? -0.785 -15.57 -20.844 1 98.69 104 LYS B C 1
ATOM 2347 O O . LYS B 1 104 ? -1.831 -15.562 -21.5 1 98.69 104 LYS B O 1
ATOM 2352 N N . LEU B 1 105 ? -0.562 -16.484 -19.922 1 98.62 105 LEU B N 1
ATOM 2353 C CA . LEU B 1 105 ? -1.44 -17.641 -19.812 1 98.62 105 LEU B CA 1
ATOM 2354 C C . LEU B 1 105 ? -2.711 -17.297 -19.047 1 98.62 105 LEU B C 1
ATOM 2356 O O . LEU B 1 105 ? -2.674 -16.5 -18.109 1 98.62 105 LEU B O 1
ATOM 2360 N N . LYS B 1 106 ? -3.787 -17.891 -19.453 1 98.44 106 LYS B N 1
ATOM 2361 C CA . LYS B 1 106 ? -5.051 -17.812 -18.719 1 98.44 106 LYS B CA 1
ATOM 2362 C C . LYS B 1 106 ? -5.227 -19 -17.781 1 98.44 106 LYS B C 1
ATOM 2364 O O . LYS B 1 106 ? -5.648 -20.078 -18.219 1 98.44 106 LYS B O 1
ATOM 2369 N N . MET B 1 107 ? -4.91 -18.797 -16.594 1 97.75 107 MET B N 1
ATOM 2370 C CA . MET B 1 107 ? -4.895 -19.875 -15.609 1 97.75 107 MET B CA 1
ATOM 2371 C C . MET B 1 107 ? -5.652 -19.469 -14.352 1 97.75 107 MET B C 1
ATOM 2373 O O . MET B 1 107 ? -5.078 -19.453 -13.258 1 97.75 107 MET B O 1
ATOM 2377 N N . GLN B 1 108 ? -6.906 -19.219 -14.5 1 98.56 108 GLN B N 1
ATOM 2378 C CA . GLN B 1 108 ? -7.734 -18.812 -13.367 1 98.56 108 GLN B CA 1
ATOM 2379 C C . GLN B 1 108 ? -7.875 -19.938 -12.352 1 98.56 108 GLN B C 1
ATOM 2381 O O . GLN B 1 108 ? -7.84 -21.109 -12.719 1 98.56 108 GLN B O 1
ATOM 2386 N N . LYS B 1 109 ? -7.984 -19.562 -11.172 1 98.69 109 LYS B N 1
ATOM 2387 C CA . LYS B 1 109 ? -8.266 -20.484 -10.07 1 98.69 109 LYS B CA 1
ATOM 2388 C C . LYS B 1 109 ? -7.191 -21.562 -9.961 1 98.69 109 LYS B C 1
ATOM 2390 O O . LYS B 1 109 ? -7.496 -22.719 -9.68 1 98.69 109 LYS B O 1
ATOM 2395 N N . THR B 1 110 ? -6.016 -21.266 -10.211 1 98.88 110 THR B N 1
ATOM 2396 C CA . THR B 1 110 ? -4.91 -22.219 -10.133 1 98.88 110 THR B CA 1
ATOM 2397 C C . THR B 1 110 ? -4.305 -22.219 -8.727 1 98.88 110 THR B C 1
ATOM 2399 O O . THR B 1 110 ? -3.941 -21.172 -8.203 1 98.88 110 THR B O 1
ATOM 2402 N N . PRO B 1 111 ? -4.191 -23.344 -8.117 1 98.88 111 PRO B N 1
ATOM 2403 C CA . PRO B 1 111 ? -3.512 -23.438 -6.824 1 98.88 111 PRO B CA 1
ATOM 2404 C C . PRO B 1 111 ? -1.993 -23.516 -6.961 1 98.88 111 PRO B C 1
ATOM 2406 O O . PRO B 1 111 ? -1.482 -24.422 -7.621 1 98.88 111 PRO B O 1
ATOM 2409 N N . PHE B 1 112 ? -1.283 -22.594 -6.469 1 98.94 112 PHE B N 1
ATOM 2410 C CA . PHE B 1 112 ? 0.131 -22.656 -6.121 1 98.94 112 PHE B CA 1
ATOM 2411 C C . PHE B 1 112 ? 0.313 -22.766 -4.613 1 98.94 112 PHE B C 1
ATOM 2413 O O . PHE B 1 112 ? 0.536 -21.75 -3.936 1 98.94 112 PHE B O 1
ATOM 2420 N N . LEU B 1 113 ? 0.208 -23.969 -4.082 1 98.94 113 LEU B N 1
ATOM 2421 C CA . LEU B 1 113 ? 0.164 -24.156 -2.637 1 98.94 113 LEU B CA 1
ATOM 2422 C C . LEU B 1 113 ? 1.52 -24.609 -2.109 1 98.94 113 LEU B C 1
ATOM 2424 O O . LEU B 1 113 ? 2.041 -25.641 -2.539 1 98.94 113 LEU B O 1
ATOM 2428 N N . ASN B 1 114 ? 2.076 -23.844 -1.192 1 98.88 114 ASN B N 1
ATOM 2429 C CA . ASN B 1 114 ? 3.367 -24.188 -0.603 1 98.88 114 ASN B CA 1
ATOM 2430 C C . ASN B 1 114 ? 4.441 -24.375 -1.671 1 98.88 114 ASN B C 1
ATOM 2432 O O . ASN B 1 114 ? 5.168 -25.359 -1.661 1 98.88 114 ASN B O 1
ATOM 2436 N N . CYS B 1 115 ? 4.512 -23.422 -2.578 1 98.94 115 CYS B N 1
ATOM 2437 C CA . CYS B 1 115 ? 5.441 -23.531 -3.697 1 98.94 115 CYS B CA 1
ATOM 2438 C C . CYS B 1 115 ? 6.555 -22.5 -3.568 1 98.94 115 CYS B C 1
ATOM 2440 O O . CYS B 1 115 ? 6.398 -21.484 -2.875 1 98.94 115 CYS B O 1
ATOM 2442 N N . ARG B 1 116 ? 7.645 -22.797 -4.141 1 98.88 116 ARG B N 1
ATOM 2443 C CA . ARG B 1 116 ? 8.711 -21.828 -4.352 1 98.88 116 ARG B CA 1
ATOM 2444 C C . ARG B 1 116 ? 8.68 -21.266 -5.773 1 98.88 116 ARG B C 1
ATOM 2446 O O . ARG B 1 116 ? 8.883 -22.016 -6.738 1 98.88 116 ARG B O 1
ATOM 2453 N N . LEU B 1 117 ? 8.367 -20.016 -5.895 1 98.81 117 LEU B N 1
ATOM 2454 C CA . LEU B 1 117 ? 8.203 -19.344 -7.18 1 98.81 117 LEU B CA 1
ATOM 2455 C C . LEU B 1 117 ? 9.25 -18.25 -7.359 1 98.81 117 LEU B C 1
ATOM 2457 O O . LEU B 1 117 ? 8.906 -17.094 -7.605 1 98.81 117 LEU B O 1
ATOM 2461 N N . ARG B 1 118 ? 10.453 -18.547 -7.266 1 98.69 118 ARG B N 1
ATOM 2462 C CA . ARG B 1 118 ? 11.516 -17.547 -7.391 1 98.69 118 ARG B CA 1
ATOM 2463 C C . ARG B 1 118 ? 11.766 -17.203 -8.852 1 98.69 118 ARG B C 1
ATOM 2465 O O . ARG B 1 118 ? 12.008 -18.078 -9.672 1 98.69 118 ARG B O 1
ATOM 2472 N N . GLN B 1 119 ? 11.719 -15.898 -9.18 1 98.69 119 GLN B N 1
ATOM 2473 C CA . GLN B 1 119 ? 11.969 -15.383 -10.523 1 98.69 119 GLN B CA 1
ATOM 2474 C C . GLN B 1 119 ? 11.031 -16.016 -11.547 1 98.69 119 GLN B C 1
ATOM 2476 O O . GLN B 1 119 ? 11.453 -16.359 -12.648 1 98.69 119 GLN B O 1
ATOM 2481 N N . VAL B 1 120 ? 9.883 -16.266 -11.156 1 98.94 120 VAL B N 1
ATOM 2482 C CA . VAL B 1 120 ? 8.844 -16.766 -12.055 1 98.94 120 VAL B CA 1
ATOM 2483 C C . VAL B 1 120 ? 8.164 -15.602 -12.766 1 98.94 120 VAL B C 1
ATOM 2485 O O . VAL B 1 120 ? 7.945 -14.547 -12.164 1 98.94 120 VAL B O 1
ATOM 2488 N N . ASP B 1 121 ? 7.82 -15.766 -14.023 1 98.94 121 ASP B N 1
ATOM 2489 C CA . ASP B 1 121 ? 7.211 -14.703 -14.82 1 98.94 121 ASP B CA 1
ATOM 2490 C C . ASP B 1 121 ? 5.719 -14.961 -15.016 1 98.94 121 ASP B C 1
ATOM 2492 O O . ASP B 1 121 ? 5.328 -15.883 -15.734 1 98.94 121 ASP B O 1
ATOM 2496 N N . PHE B 1 122 ? 4.863 -14.102 -14.414 1 98.94 122 PHE B N 1
ATOM 2497 C CA . PHE B 1 122 ? 3.416 -14.156 -14.586 1 98.94 122 PHE B CA 1
ATOM 2498 C C . PHE B 1 122 ? 2.92 -12.969 -15.398 1 98.94 122 PHE B C 1
ATOM 2500 O O . PHE B 1 122 ? 1.729 -12.656 -15.383 1 98.94 122 PHE B O 1
ATOM 2507 N N . SER B 1 123 ? 3.826 -12.258 -16.141 1 98.88 123 SER B N 1
ATOM 2508 C CA . SER B 1 123 ? 3.424 -11.062 -16.859 1 98.88 123 SER B CA 1
ATOM 2509 C C . SER B 1 123 ? 2.26 -11.352 -17.812 1 98.88 123 SER B C 1
ATOM 2511 O O . SER B 1 123 ? 2.258 -12.367 -18.516 1 98.88 123 SER B O 1
ATOM 2513 N N . ASN B 1 124 ? 1.212 -10.469 -17.781 1 98.88 124 ASN B N 1
ATOM 2514 C CA . ASN B 1 124 ? 0.048 -10.5 -18.656 1 98.88 124 ASN B CA 1
ATOM 2515 C C . ASN B 1 124 ? -0.759 -11.781 -18.484 1 98.88 124 ASN B C 1
ATOM 2517 O O . ASN B 1 124 ? -1.585 -12.125 -19.328 1 98.88 124 ASN B O 1
ATOM 2521 N N . ALA B 1 125 ? -0.503 -12.57 -17.422 1 98.88 125 ALA B N 1
ATOM 2522 C CA . ALA B 1 125 ? -1.286 -13.773 -17.172 1 98.88 125 ALA B CA 1
ATOM 2523 C C . ALA B 1 125 ? -2.6 -13.438 -16.469 1 98.88 125 ALA B C 1
ATOM 2525 O O . ALA B 1 125 ? -2.729 -12.375 -15.852 1 98.88 125 ALA B O 1
ATOM 2526 N N . ASN B 1 126 ? -3.602 -14.219 -16.656 1 98.88 126 ASN B N 1
ATOM 2527 C CA . ASN B 1 126 ? -4.855 -14.164 -15.914 1 98.88 126 ASN B CA 1
ATOM 2528 C C . ASN B 1 126 ? -4.902 -15.219 -14.805 1 98.88 126 ASN B C 1
ATOM 2530 O O . ASN B 1 126 ? -5.117 -16.406 -15.078 1 98.88 126 ASN B O 1
ATOM 2534 N N . LEU B 1 127 ? -4.707 -14.797 -13.625 1 98.88 127 LEU B N 1
ATOM 2535 C CA . LEU B 1 127 ? -4.652 -15.695 -12.477 1 98.88 127 LEU B CA 1
ATOM 2536 C C . LEU B 1 127 ? -5.844 -15.461 -11.547 1 98.88 127 LEU B C 1
ATOM 2538 O O . LEU B 1 127 ? -5.805 -15.828 -10.375 1 98.88 127 LEU B O 1
ATOM 2542 N N . MET B 1 128 ? -6.891 -14.867 -12.094 1 98.94 128 MET B N 1
ATOM 2543 C CA . MET B 1 128 ? -8.055 -14.531 -11.281 1 98.94 128 MET B CA 1
ATOM 2544 C C . MET B 1 128 ? -8.453 -15.703 -10.391 1 98.94 128 MET B C 1
ATOM 2546 O O . MET B 1 128 ? -8.633 -16.812 -10.875 1 98.94 128 MET B O 1
ATOM 2550 N N . GLY B 1 129 ? -8.469 -15.453 -9.141 1 98.88 129 GLY B N 1
ATOM 2551 C CA . GLY B 1 129 ? -8.945 -16.438 -8.195 1 98.88 129 GLY B CA 1
ATOM 2552 C C . GLY B 1 129 ? -7.895 -17.469 -7.82 1 98.88 129 GLY B C 1
ATOM 2553 O O . GLY B 1 129 ? -8.172 -18.422 -7.078 1 98.88 129 GLY B O 1
ATOM 2554 N N . SER B 1 130 ? -6.688 -17.359 -8.219 1 98.94 130 SER B N 1
ATOM 2555 C CA . SER B 1 130 ? -5.621 -18.312 -7.93 1 98.94 130 SER B CA 1
ATOM 2556 C C . SER B 1 130 ? -5.152 -18.188 -6.484 1 98.94 130 SER B C 1
ATOM 2558 O O . SER B 1 130 ? -5.445 -17.203 -5.812 1 98.94 130 SER B O 1
ATOM 2560 N N . ASP B 1 131 ? -4.543 -19.219 -6.004 1 98.94 131 ASP B N 1
ATOM 2561 C CA . ASP B 1 131 ? -4.168 -19.344 -4.598 1 98.94 131 ASP B CA 1
ATOM 2562 C C . ASP B 1 131 ? -2.658 -19.5 -4.441 1 98.94 131 ASP B C 1
ATOM 2564 O O . ASP B 1 131 ? -2.076 -20.453 -4.945 1 98.94 131 ASP B O 1
ATOM 2568 N N . PHE B 1 132 ? -2.043 -18.578 -3.744 1 98.94 132 PHE B N 1
ATOM 2569 C CA . PHE B 1 132 ? -0.597 -18.594 -3.559 1 98.94 132 PHE B CA 1
ATOM 2570 C C . PHE B 1 132 ? -0.241 -18.875 -2.105 1 98.94 132 PHE B C 1
ATOM 2572 O O . PHE B 1 132 ? 0.824 -18.484 -1.629 1 98.94 132 PHE B O 1
ATOM 2579 N N . SER B 1 133 ? -1.124 -19.625 -1.396 1 98.81 133 SER B N 1
ATOM 2580 C CA . SER B 1 133 ? -0.954 -19.875 0.03 1 98.81 133 SER B CA 1
ATOM 2581 C C . SER B 1 133 ? 0.404 -20.516 0.321 1 98.81 133 SER B C 1
ATOM 2583 O O . SER B 1 133 ? 0.788 -21.484 -0.316 1 98.81 133 SER B O 1
ATOM 2585 N N . LYS B 1 134 ? 1.139 -19.906 1.313 1 98.75 134 LYS B N 1
ATOM 2586 C CA . LYS B 1 134 ? 2.402 -20.406 1.852 1 98.75 134 LYS B CA 1
ATOM 2587 C C . LYS B 1 134 ? 3.461 -20.5 0.759 1 98.75 134 LYS B C 1
ATOM 2589 O O . LYS B 1 134 ? 4.324 -21.391 0.808 1 98.75 134 LYS B O 1
ATOM 2594 N N . SER B 1 135 ? 3.379 -19.688 -0.217 1 98.88 135 SER B N 1
ATOM 2595 C CA . SER B 1 135 ? 4.328 -19.766 -1.323 1 98.88 135 SER B CA 1
ATOM 2596 C C . SER B 1 135 ? 5.32 -18.609 -1.271 1 98.88 135 SER B C 1
ATOM 2598 O O . SER B 1 135 ? 4.988 -17.516 -0.807 1 98.88 135 SER B O 1
ATOM 2600 N N . ASP B 1 136 ? 6.508 -18.844 -1.655 1 98.88 136 ASP B N 1
ATOM 2601 C CA . ASP B 1 136 ? 7.578 -17.859 -1.756 1 98.88 136 ASP B CA 1
ATOM 2602 C C . ASP B 1 136 ? 7.613 -17.234 -3.146 1 98.88 136 ASP B C 1
ATOM 2604 O O . ASP B 1 136 ? 7.926 -17.906 -4.133 1 98.88 136 ASP B O 1
ATOM 2608 N N . CYS B 1 137 ? 7.387 -15.977 -3.225 1 98.81 137 CYS B N 1
ATOM 2609 C CA . CYS B 1 137 ? 7.289 -15.289 -4.508 1 98.81 137 CYS B CA 1
ATOM 2610 C C . CYS B 1 137 ? 8.461 -14.336 -4.707 1 98.81 137 CYS B C 1
ATOM 2612 O O . CYS B 1 137 ? 8.305 -13.273 -5.312 1 98.81 137 CYS B O 1
ATOM 2614 N N . THR B 1 138 ? 9.641 -14.703 -4.191 1 98.56 138 THR B N 1
ATOM 2615 C CA . THR B 1 138 ? 10.82 -13.852 -4.316 1 98.56 138 THR B CA 1
ATOM 2616 C C . THR B 1 138 ? 11.141 -13.586 -5.785 1 98.56 138 THR B C 1
ATOM 2618 O O . THR B 1 138 ? 11.289 -14.523 -6.574 1 98.56 138 THR B O 1
ATOM 2621 N N . ASP B 1 139 ? 11.141 -12.281 -6.191 1 98.19 139 ASP B N 1
ATOM 2622 C CA . ASP B 1 139 ? 11.523 -11.805 -7.52 1 98.19 139 ASP B CA 1
ATOM 2623 C C . ASP B 1 139 ? 10.562 -12.336 -8.586 1 98.19 139 ASP B C 1
ATOM 2625 O O . ASP B 1 139 ? 10.938 -12.461 -9.758 1 98.19 139 ASP B O 1
ATOM 2629 N N . THR B 1 140 ? 9.438 -12.781 -8.148 1 98.75 140 THR B N 1
ATOM 2630 C CA . THR B 1 140 ? 8.383 -13.117 -9.109 1 98.75 140 THR B CA 1
ATOM 2631 C C . THR B 1 140 ? 7.902 -11.875 -9.836 1 98.75 140 THR B C 1
ATOM 2633 O O . THR B 1 140 ? 7.75 -10.812 -9.234 1 98.75 140 THR B O 1
ATOM 2636 N N . VAL B 1 141 ? 7.656 -12 -11.062 1 98.75 141 VAL B N 1
ATOM 2637 C CA . VAL B 1 141 ? 7.25 -10.844 -11.859 1 98.75 141 VAL B CA 1
ATOM 2638 C C . VAL B 1 141 ? 5.734 -10.852 -12.047 1 98.75 141 VAL B C 1
ATOM 2640 O O . VAL B 1 141 ? 5.188 -11.734 -12.703 1 98.75 141 VAL B O 1
ATOM 2643 N N . PHE B 1 142 ? 5.082 -9.953 -11.414 1 98.75 142 PHE B N 1
ATOM 2644 C CA . PHE B 1 142 ? 3.691 -9.609 -11.68 1 98.75 142 PHE B CA 1
ATOM 2645 C C . PHE B 1 142 ? 3.592 -8.273 -12.414 1 98.75 142 PHE B C 1
ATOM 2647 O O . PHE B 1 142 ? 3.857 -7.219 -11.836 1 98.75 142 PHE B O 1
ATOM 2654 N N . ASP B 1 143 ? 3.307 -8.25 -13.648 1 98.56 143 ASP B N 1
ATOM 2655 C CA . ASP B 1 143 ? 3.162 -7.074 -14.5 1 98.56 143 ASP B CA 1
ATOM 2656 C C . ASP B 1 143 ? 1.968 -7.223 -15.438 1 98.56 143 ASP B C 1
ATOM 2658 O O . ASP B 1 143 ? 1.924 -8.141 -16.25 1 98.56 143 ASP B O 1
ATOM 2662 N N . GLN B 1 144 ? 1.023 -6.309 -15.281 1 98.69 144 GLN B N 1
ATOM 2663 C CA . GLN B 1 144 ? -0.227 -6.422 -16.031 1 98.69 144 GLN B CA 1
ATOM 2664 C C . GLN B 1 144 ? -0.87 -7.789 -15.82 1 98.69 144 GLN B C 1
ATOM 2666 O O . GLN B 1 144 ? -1.349 -8.406 -16.766 1 98.69 144 GLN B O 1
ATOM 2671 N N . THR B 1 145 ? -0.754 -8.297 -14.625 1 98.88 145 THR B N 1
ATOM 2672 C CA . THR B 1 145 ? -1.318 -9.594 -14.25 1 98.88 145 THR B CA 1
ATOM 2673 C C . THR B 1 145 ? -2.691 -9.414 -13.609 1 98.88 145 THR B C 1
ATOM 2675 O O . THR B 1 145 ? -2.9 -8.492 -12.812 1 98.88 145 THR B O 1
ATOM 2678 N N . ASN B 1 146 ? -3.623 -10.195 -14 1 98.94 146 ASN B N 1
ATOM 2679 C CA . ASN B 1 146 ? -4.922 -10.242 -13.328 1 98.94 146 ASN B CA 1
ATOM 2680 C C . ASN B 1 146 ? -4.871 -11.086 -12.062 1 98.94 146 ASN B C 1
ATOM 2682 O O . ASN B 1 146 ? -4.82 -12.312 -12.125 1 98.94 146 ASN B O 1
ATOM 2686 N N . LEU B 1 147 ? -4.906 -10.43 -10.969 1 98.88 147 LEU B N 1
ATOM 2687 C CA . LEU B 1 147 ? -4.801 -11.094 -9.672 1 98.88 147 LEU B CA 1
ATOM 2688 C C . LEU B 1 147 ? -6.086 -10.922 -8.867 1 98.88 147 LEU B C 1
ATOM 2690 O O . LEU B 1 147 ? -6.09 -11.102 -7.652 1 98.88 147 LEU B O 1
ATOM 2694 N N . ILE B 1 148 ? -7.16 -10.523 -9.555 1 98.81 148 ILE B N 1
ATOM 2695 C CA . ILE B 1 148 ? -8.445 -10.312 -8.898 1 98.81 148 ILE B CA 1
ATOM 2696 C C . ILE B 1 148 ? -8.82 -11.562 -8.094 1 98.81 148 ILE B C 1
ATOM 2698 O O . ILE B 1 148 ? -8.68 -12.688 -8.586 1 98.81 148 ILE B O 1
ATOM 2702 N N . GLN B 1 149 ? -9.141 -11.414 -6.871 1 98.81 149 GLN B N 1
ATOM 2703 C CA . GLN B 1 149 ? -9.672 -12.453 -5.996 1 98.81 149 GLN B CA 1
ATOM 2704 C C . GLN B 1 149 ? -8.609 -13.5 -5.676 1 98.81 149 GLN B C 1
ATOM 2706 O O . GLN B 1 149 ? -8.93 -14.586 -5.191 1 98.81 149 GLN B O 1
ATOM 2711 N N . CYS B 1 150 ? -7.363 -13.25 -5.898 1 98.94 150 CYS B N 1
ATOM 2712 C CA . CYS B 1 150 ? -6.301 -14.188 -5.559 1 98.94 150 CYS B CA 1
ATOM 2713 C C . CYS B 1 150 ? -6.059 -14.219 -4.055 1 98.94 150 CYS B C 1
ATOM 2715 O O . CYS B 1 150 ? -6.402 -13.266 -3.348 1 98.94 150 CYS B O 1
ATOM 2717 N N . ASN B 1 151 ? -5.555 -15.25 -3.598 1 98.94 151 ASN B N 1
ATOM 2718 C CA . ASN B 1 151 ? -5.203 -15.391 -2.188 1 98.94 151 ASN B CA 1
ATOM 2719 C C . ASN B 1 151 ? -3.695 -15.297 -1.977 1 98.94 151 ASN B C 1
ATOM 2721 O O . ASN B 1 151 ? -2.959 -16.219 -2.32 1 98.94 151 ASN B O 1
ATOM 2725 N N . PHE B 1 152 ? -3.213 -14.203 -1.422 1 98.81 152 PHE B N 1
ATOM 2726 C CA . PHE B 1 152 ? -1.807 -14.008 -1.091 1 98.81 152 PHE B CA 1
ATOM 2727 C C . PHE B 1 152 ? -1.608 -13.961 0.42 1 98.81 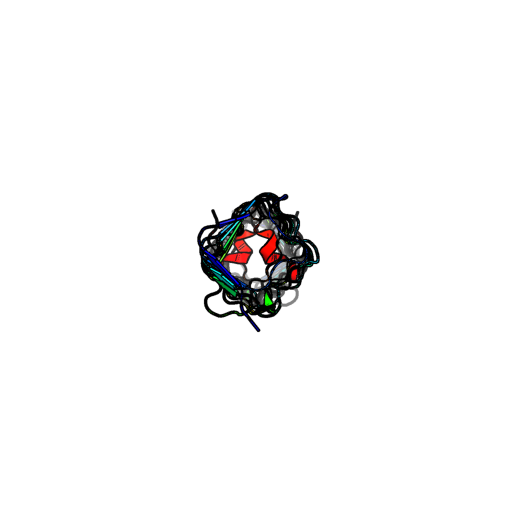152 PHE B C 1
ATOM 2729 O O . PHE B 1 152 ? -0.535 -13.594 0.899 1 98.81 152 PHE B O 1
ATOM 2736 N N . GLN B 1 153 ? -2.594 -14.375 1.21 1 98.31 153 GLN B N 1
ATOM 2737 C CA . GLN B 1 153 ? -2.615 -14.148 2.65 1 98.31 153 GLN B CA 1
ATOM 2738 C C . GLN B 1 153 ? -1.34 -14.672 3.309 1 98.31 153 GLN B C 1
ATOM 2740 O O . GLN B 1 153 ? -0.78 -14.016 4.195 1 98.31 153 GLN B O 1
ATOM 2745 N N . SER B 1 154 ? -0.896 -15.812 2.912 1 98.44 154 SER B N 1
ATOM 2746 C CA . SER B 1 154 ? 0.29 -16.391 3.531 1 98.44 154 SER B CA 1
ATOM 2747 C C . SER B 1 154 ? 1.451 -16.469 2.545 1 98.44 154 SER B C 1
ATOM 2749 O O . SER B 1 154 ? 2.438 -17.156 2.785 1 98.44 154 SER B O 1
ATOM 2751 N N . ALA B 1 155 ? 1.318 -15.844 1.365 1 98.69 155 ALA B N 1
ATOM 2752 C CA . ALA B 1 155 ? 2.43 -15.742 0.424 1 98.69 155 ALA B CA 1
ATOM 2753 C C . ALA B 1 155 ? 3.52 -14.82 0.959 1 98.69 155 ALA B C 1
ATOM 2755 O O . ALA B 1 155 ? 3.246 -13.93 1.765 1 98.69 155 ALA B O 1
ATOM 2756 N N . GLU B 1 156 ? 4.707 -15.047 0.555 1 98.06 156 GLU B N 1
ATOM 2757 C CA . GLU B 1 156 ? 5.832 -14.266 1.073 1 98.06 156 GLU B CA 1
ATOM 2758 C C . GLU B 1 156 ? 6.664 -13.68 -0.061 1 98.06 156 GLU B C 1
ATOM 2760 O O . GLU B 1 156 ? 6.699 -14.227 -1.164 1 98.06 156 GLU B O 1
ATOM 2765 N N . ASN B 1 157 ? 7.293 -12.539 0.228 1 97.62 157 ASN B N 1
ATOM 2766 C CA . ASN B 1 157 ? 8.336 -11.914 -0.576 1 97.62 157 ASN B CA 1
ATOM 2767 C C . ASN B 1 157 ? 7.824 -11.523 -1.959 1 97.62 157 ASN B C 1
ATOM 2769 O O . ASN B 1 157 ? 8.57 -11.562 -2.938 1 97.62 157 ASN B O 1
ATOM 2773 N N . PHE B 1 158 ? 6.555 -11.305 -2.088 1 98.5 158 PHE B N 1
ATOM 2774 C CA . PHE B 1 158 ? 6.055 -10.82 -3.369 1 98.5 158 PHE B CA 1
ATOM 2775 C C . PHE B 1 158 ? 6.246 -9.312 -3.486 1 98.5 158 PHE B C 1
ATOM 2777 O O . PHE B 1 158 ? 6.422 -8.617 -2.48 1 98.5 158 PHE B O 1
ATOM 2784 N N . SER B 1 159 ? 6.309 -8.844 -4.664 1 97.88 159 SER B N 1
ATOM 2785 C CA . SER B 1 159 ? 6.266 -7.434 -5.035 1 97.88 159 SER B CA 1
ATOM 2786 C C . SER B 1 159 ? 5.23 -7.18 -6.125 1 97.88 159 SER B C 1
ATOM 2788 O O . SER B 1 159 ? 5.445 -7.527 -7.285 1 97.88 159 SER B O 1
ATOM 2790 N N . ILE B 1 160 ? 4.148 -6.617 -5.73 1 98.25 160 ILE B N 1
ATOM 2791 C CA . ILE B 1 160 ? 3.039 -6.359 -6.645 1 98.25 160 ILE B CA 1
ATOM 2792 C C . ILE B 1 160 ? 2.709 -4.871 -6.645 1 98.25 160 ILE B C 1
ATOM 2794 O O . ILE B 1 160 ? 2.416 -4.289 -5.598 1 98.25 160 ILE B O 1
ATOM 2798 N N . SER B 1 161 ? 2.811 -4.273 -7.766 1 95.88 161 SER B N 1
ATOM 2799 C CA . SER B 1 161 ? 2.346 -2.898 -7.91 1 95.88 161 SER B CA 1
ATOM 2800 C C . SER B 1 161 ? 0.843 -2.846 -8.164 1 95.88 161 SER B C 1
ATOM 2802 O O . SER B 1 161 ? 0.37 -3.262 -9.219 1 95.88 161 SER B O 1
ATOM 2804 N N . PRO B 1 162 ? 0.108 -2.275 -7.223 1 94.81 162 PRO B N 1
ATOM 2805 C CA . PRO B 1 162 ? -1.349 -2.262 -7.383 1 94.81 162 PRO B CA 1
ATOM 2806 C C . PRO B 1 162 ? -1.802 -1.484 -8.617 1 94.81 162 PRO B C 1
ATOM 2808 O O . PRO B 1 162 ? -2.857 -1.78 -9.18 1 94.81 162 PRO B O 1
ATOM 2811 N N . ASP B 1 163 ? -1.026 -0.557 -9.094 1 90.88 163 ASP B N 1
ATOM 2812 C CA . ASP B 1 163 ? -1.407 0.285 -10.219 1 90.88 163 ASP B CA 1
ATOM 2813 C C . ASP B 1 163 ? -1.099 -0.404 -11.547 1 90.88 163 ASP B C 1
ATOM 2815 O O . ASP B 1 163 ? -1.604 0.002 -12.602 1 90.88 163 ASP B O 1
ATOM 2819 N N . LYS B 1 164 ? -0.316 -1.419 -11.516 1 95.56 164 LYS B N 1
ATOM 2820 C CA . LYS B 1 164 ? 0.077 -2.104 -12.742 1 95.56 164 LYS B CA 1
ATOM 2821 C C . LYS B 1 164 ? -0.597 -3.469 -12.852 1 95.56 164 LYS B C 1
ATOM 2823 O O . LYS B 1 164 ? -0.424 -4.172 -13.852 1 95.56 164 LYS B O 1
ATOM 2828 N N . ASN B 1 165 ? -1.247 -3.859 -11.812 1 97.75 165 ASN B N 1
ATOM 2829 C CA . ASN B 1 165 ? -1.944 -5.141 -11.75 1 97.75 165 ASN B CA 1
ATOM 2830 C C . ASN B 1 165 ? -3.387 -4.969 -11.281 1 97.75 165 ASN B C 1
ATOM 2832 O O . ASN B 1 165 ? -3.752 -3.916 -10.758 1 97.75 165 ASN B O 1
ATOM 2836 N N . GLN B 1 166 ? -4.18 -5.855 -11.578 1 98.38 166 GLN B N 1
ATOM 2837 C CA . GLN B 1 166 ? -5.539 -5.883 -11.055 1 98.38 166 GLN B CA 1
ATOM 2838 C C . GLN B 1 166 ? -5.621 -6.723 -9.781 1 98.38 166 GLN B C 1
ATOM 2840 O O . GLN B 1 166 ? -5.43 -7.941 -9.82 1 98.38 166 GLN B O 1
ATOM 2845 N N . ILE B 1 167 ? -5.906 -6.129 -8.672 1 98.38 167 ILE B N 1
ATOM 2846 C CA . ILE B 1 167 ? -5.785 -6.871 -7.422 1 98.38 167 ILE B CA 1
ATOM 2847 C C . ILE B 1 167 ? -7.082 -6.762 -6.625 1 98.38 167 ILE B C 1
ATOM 2849 O O . ILE B 1 167 ? -7.109 -7.039 -5.422 1 98.38 167 ILE B O 1
ATOM 2853 N N . LYS B 1 168 ? -8.211 -6.301 -7.293 1 98 168 LYS B N 1
ATOM 2854 C CA . LYS B 1 168 ? -9.484 -6.16 -6.594 1 98 168 LYS B CA 1
ATOM 2855 C C . LYS B 1 168 ? -9.883 -7.461 -5.902 1 98 168 LYS B C 1
ATOM 2857 O O . LYS B 1 168 ? -9.797 -8.539 -6.496 1 98 168 LYS B O 1
ATOM 2862 N N . LYS B 1 169 ? -10.25 -7.406 -4.633 1 98.44 169 LYS B N 1
ATOM 2863 C CA . LYS B 1 169 ? -10.734 -8.5 -3.799 1 98.44 169 LYS B CA 1
ATOM 2864 C C . LYS B 1 169 ? -9.641 -9.539 -3.566 1 98.44 169 LYS B C 1
ATOM 2866 O O . LYS B 1 169 ? -9.914 -10.648 -3.094 1 98.44 169 LYS B O 1
ATOM 2871 N N . ALA B 1 170 ? -8.43 -9.312 -4.02 1 98.81 170 ALA B N 1
ATOM 2872 C CA . ALA B 1 170 ? -7.328 -10.188 -3.621 1 98.81 170 ALA B CA 1
ATOM 2873 C C . ALA B 1 170 ? -7.086 -10.117 -2.117 1 98.81 170 ALA B C 1
ATOM 2875 O O . ALA B 1 170 ? -7.32 -9.078 -1.49 1 98.81 170 ALA B O 1
ATOM 2876 N N . LYS B 1 171 ? -6.691 -11.156 -1.555 1 98.69 171 LYS B N 1
ATOM 2877 C CA . LYS B 1 171 ? -6.547 -11.273 -0.107 1 98.69 171 LYS B CA 1
ATOM 2878 C C . LYS B 1 171 ? -5.078 -11.195 0.306 1 98.69 171 LYS B C 1
ATOM 2880 O O . LYS B 1 171 ? -4.227 -11.859 -0.283 1 98.69 171 LYS B O 1
ATOM 2885 N N . PHE B 1 172 ? -4.805 -10.352 1.283 1 98.12 172 PHE B N 1
ATOM 2886 C CA . PHE B 1 172 ? -3.48 -10.195 1.871 1 98.12 172 PHE B CA 1
ATOM 2887 C C . PHE B 1 172 ? -3.553 -10.234 3.393 1 98.12 172 PHE B C 1
ATOM 2889 O O . PHE B 1 172 ? -4.645 -10.258 3.967 1 98.12 172 PHE B O 1
ATOM 2896 N N . SER B 1 173 ? -2.422 -10.359 3.988 1 95.81 173 SER B N 1
ATOM 2897 C CA . SER B 1 173 ? -2.34 -10.234 5.441 1 95.81 173 SER B CA 1
ATOM 2898 C C . SER B 1 173 ? -1.675 -8.93 5.848 1 95.81 173 SER B C 1
ATOM 2900 O O . SER B 1 173 ? -0.983 -8.297 5.043 1 95.81 173 SER B O 1
ATOM 2902 N N . GLN B 1 174 ? -1.894 -8.555 7.121 1 91.69 174 GLN B N 1
ATOM 2903 C CA . GLN B 1 174 ? -1.292 -7.336 7.656 1 91.69 174 GLN B CA 1
ATOM 2904 C C . GLN B 1 174 ? 0.231 -7.395 7.57 1 91.69 174 GLN B C 1
ATOM 2906 O O . GLN B 1 174 ? 0.886 -6.363 7.391 1 91.69 174 GLN B O 1
ATOM 2911 N N . HIS B 1 175 ? 0.714 -8.5 7.598 1 91.69 175 HIS B N 1
ATOM 2912 C CA . HIS B 1 175 ? 2.158 -8.664 7.715 1 91.69 175 HIS B CA 1
ATOM 2913 C C . HIS B 1 175 ? 2.832 -8.609 6.348 1 91.69 175 HIS B C 1
ATOM 2915 O O . HIS B 1 175 ? 4.055 -8.492 6.258 1 91.69 175 HIS B O 1
ATOM 2921 N N . ASN B 1 176 ? 2.053 -8.711 5.246 1 95.12 176 ASN B N 1
ATOM 2922 C CA . ASN B 1 176 ? 2.754 -8.773 3.967 1 95.12 176 ASN B CA 1
ATOM 2923 C C . ASN B 1 176 ? 2.307 -7.652 3.031 1 95.12 176 ASN B C 1
ATOM 2925 O O . ASN B 1 176 ? 2.619 -7.672 1.84 1 95.12 176 ASN B O 1
ATOM 2929 N N . LEU B 1 177 ? 1.634 -6.695 3.625 1 95.69 177 LEU B N 1
ATOM 2930 C CA . LEU B 1 177 ? 1.149 -5.57 2.83 1 95.69 177 LEU B CA 1
ATOM 2931 C C . LEU B 1 177 ? 2.311 -4.805 2.207 1 95.69 177 LEU B C 1
ATOM 2933 O O . LEU B 1 177 ? 2.137 -4.121 1.196 1 95.69 177 LEU B O 1
ATOM 2937 N N . VAL B 1 178 ? 3.473 -4.914 2.824 1 94.56 178 VAL B N 1
ATOM 2938 C CA . VAL B 1 178 ? 4.648 -4.199 2.342 1 94.56 178 VAL B CA 1
ATOM 2939 C C . VAL B 1 178 ? 4.93 -4.59 0.892 1 94.56 178 VAL B C 1
ATOM 2941 O O . VAL B 1 178 ? 5.426 -3.775 0.109 1 94.56 178 VAL B O 1
ATOM 2944 N N . GLY B 1 179 ? 4.531 -5.75 0.524 1 96.5 179 GLY B N 1
ATOM 2945 C CA . GLY B 1 179 ? 4.758 -6.238 -0.827 1 96.5 179 GLY B CA 1
ATOM 2946 C C . GLY B 1 179 ? 3.959 -5.48 -1.874 1 96.5 179 GLY B C 1
ATOM 2947 O O . GLY B 1 179 ? 4.242 -5.586 -3.07 1 96.5 179 GLY B O 1
ATOM 2948 N N . LEU B 1 180 ? 3.002 -4.688 -1.496 1 97.06 180 LEU B N 1
ATOM 2949 C CA . LEU B 1 180 ? 2.162 -3.92 -2.41 1 97.06 180 LEU B CA 1
ATOM 2950 C C . LEU B 1 180 ? 2.68 -2.494 -2.555 1 97.06 180 LEU B C 1
ATOM 2952 O O . LEU B 1 180 ? 2.15 -1.715 -3.352 1 97.06 180 LEU B O 1
ATOM 2956 N N . LEU B 1 181 ? 3.805 -2.119 -1.794 1 95.56 181 LEU B N 1
ATOM 2957 C CA . LEU B 1 181 ? 4.145 -0.707 -1.648 1 95.56 181 LEU B CA 1
ATOM 2958 C C . LEU B 1 181 ? 5.559 -0.433 -2.146 1 95.56 181 LEU B C 1
ATOM 2960 O O . LEU B 1 181 ? 6.047 0.696 -2.053 1 95.56 181 LEU B O 1
ATOM 2964 N N . HIS B 1 182 ? 6.289 -1.368 -2.705 1 90.06 182 HIS B N 1
ATOM 2965 C CA . HIS B 1 182 ? 7.68 -1.246 -3.125 1 90.06 182 HIS B CA 1
ATOM 2966 C C . HIS B 1 182 ? 7.855 -0.11 -4.129 1 90.06 182 HIS B C 1
ATOM 2968 O O . HIS B 1 182 ? 8.859 0.609 -4.09 1 90.06 182 HIS B O 1
ATOM 2974 N N . GLY B 1 183 ? 7.059 0.318 -4.914 1 87 183 GLY B N 1
ATOM 2975 C CA . GLY B 1 183 ? 7.219 1.315 -5.961 1 87 183 GLY B CA 1
ATOM 2976 C C . GLY B 1 183 ? 6.988 2.734 -5.473 1 87 183 GLY B C 1
ATOM 2977 O O . GLY B 1 183 ? 7.254 3.695 -6.199 1 87 183 GLY B O 1
ATOM 2978 N N . PHE B 1 184 ? 6.754 2.943 -4.23 1 92.38 184 PHE B N 1
ATOM 2979 C CA . PHE B 1 184 ? 6.355 4.273 -3.783 1 92.38 184 PHE B CA 1
ATOM 2980 C C . PHE B 1 184 ? 7.484 4.945 -3.012 1 92.38 184 PHE B C 1
ATOM 2982 O O . PHE B 1 184 ? 7.395 6.129 -2.676 1 92.38 184 PHE B O 1
ATOM 2989 N N . GLY B 1 185 ? 8.531 4.266 -2.764 1 94.38 185 GLY B N 1
ATOM 2990 C CA . GLY B 1 185 ? 9.703 4.859 -2.137 1 94.38 185 GLY B CA 1
ATOM 2991 C C . GLY B 1 185 ? 9.469 5.242 -0.686 1 94.38 185 GLY B C 1
ATOM 2992 O O . GLY B 1 185 ? 10.078 6.191 -0.183 1 94.38 185 GLY B O 1
ATOM 2993 N N . ILE B 1 186 ? 8.547 4.582 -0.038 1 96.56 186 ILE B N 1
ATOM 2994 C CA . ILE B 1 186 ? 8.266 4.895 1.359 1 96.56 186 ILE B CA 1
ATOM 2995 C C . ILE B 1 186 ? 9.297 4.215 2.258 1 96.56 186 ILE B C 1
ATOM 2997 O O . ILE B 1 186 ? 10.023 3.322 1.816 1 96.56 186 ILE B O 1
ATOM 3001 N N . VAL B 1 187 ? 9.461 4.734 3.408 1 97.31 187 VAL B N 1
ATOM 3002 C CA . VAL B 1 187 ? 10.336 4.156 4.422 1 97.31 187 VAL B CA 1
ATOM 3003 C C . VAL B 1 187 ? 9.492 3.5 5.52 1 97.31 187 VAL B C 1
ATOM 3005 O O . VAL B 1 187 ? 8.57 4.117 6.047 1 97.31 187 VAL B O 1
ATOM 3008 N N . ILE B 1 188 ? 9.812 2.256 5.77 1 94.44 188 ILE B N 1
ATOM 3009 C CA . ILE B 1 188 ? 9.078 1.549 6.816 1 94.44 188 ILE B CA 1
ATOM 3010 C C . ILE B 1 188 ? 9.977 1.365 8.039 1 94.44 188 ILE B C 1
ATOM 3012 O O . ILE B 1 188 ? 11.102 0.863 7.922 1 94.44 188 ILE B O 1
ATOM 3016 N N . ARG B 1 189 ? 9.516 1.843 9.203 1 87.12 189 ARG B N 1
ATOM 3017 C CA . ARG B 1 189 ? 10.273 1.751 10.445 1 87.12 189 ARG B CA 1
ATOM 3018 C C . ARG B 1 189 ? 9.367 1.323 11.602 1 87.12 189 ARG B C 1
ATOM 3020 O O . ARG B 1 189 ? 8.172 1.6 11.594 1 87.12 189 ARG B O 1
#

Organism: NCBI:txid346377

Radius of gyration: 31.44 Å; Cα contacts (8 Å, |Δi|>4): 1251; chains: 2; bounding box: 32×100×69 Å

Solvent-accessible surface area (backbone atoms only — not comparable to full-atom values): 16751 Å² total; per-residue (Å²): 127,88,69,42,76,44,68,67,41,79,33,30,62,85,61,50,55,85,76,50,78,59,25,41,33,36,46,25,37,35,39,48,28,79,39,52,61,31,63,42,44,59,20,34,36,34,50,22,39,37,34,52,23,32,40,30,48,24,39,41,47,52,13,33,41,28,49,29,39,39,32,47,23,38,32,32,44,28,52,56,53,48,25,37,68,73,70,41,32,61,34,37,32,47,25,35,31,34,55,14,30,39,44,58,37,68,43,54,57,26,42,35,31,45,22,39,29,36,46,20,34,34,34,49,13,33,30,37,44,15,33,32,40,54,14,39,24,40,68,27,40,57,44,53,19,34,32,30,44,14,35,39,49,54,30,37,63,43,54,40,50,64,91,51,31,42,39,44,52,14,31,32,17,72,86,49,52,65,27,52,46,72,89,49,49,56,37,77,97,126,88,69,43,77,45,66,66,42,78,32,30,63,85,61,51,55,84,78,50,79,57,23,39,33,37,45,25,38,35,39,48,30,80,41,53,61,30,63,43,44,59,19,33,35,35,50,24,40,36,34,51,23,32,40,30,48,26,39,40,48,53,14,32,40,29,50,29,38,37,33,47,23,40,32,32,43,28,53,58,51,48,25,38,69,73,69,40,33,61,35,38,32,47,25,35,32,34,55,14,30,39,44,57,36,70,41,55,56,26,41,36,33,43,21,40,30,35,46,21,33,34,35,49,12,32,30,36,44,15,32,31,40,55,13,37,24,42,68,27,40,59,42,53,18,34,33,31,45,15,35,39,49,53,31,38,64,44,55,41,50,63,90,50,30,43,42,46,52,14,30,31,18,73,86,49,5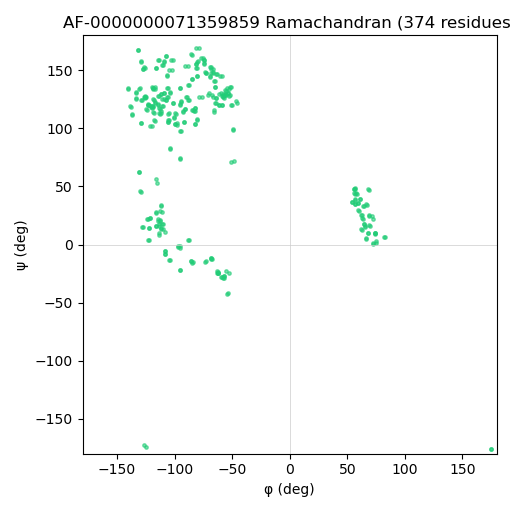1,66,26,51,47,72,90,50,50,55,37,77,96

InterPro domains:
  IPR001646 Pentapeptide repeat [PF00805] (106-133)
  IPR001646 Pentapeptide repeat [PF13599] (28-102)
  IPR052949 Peptide antibiotic immunity-related [PTHR42999] (26-181)

pLDDT: mean 96.2, std 6.74, range [44.0, 98.94]

Secondary structure (DSSP, 8-state):
---EEEES-EE-TTTS-SSPPPEEEES-EEES-B-TT-B-TT-EEES-EEES-B-TT-B-TT-EEEEEEEES-B-TT-BGGGSEEEEEEEEEES-B-TT-B-TT-B-TT-BEES-B-TT-B-TT-B-TT-B-TT-B-TT-B-SS-B-TT-B-TT-BS----TTTSB-TT-EE-GGGGGGG-GGGT-EE-/---EEEES-EE-TTTS-SSPPPEEEES-EEES-B-TT-B-TT-EEES-EEES-B-TT-B-TT-EEEEEEEES-B-TT-BGGGSEEEEEEEEEES-B-TT-B-TT-B-TT-BEES-B-TT-B-TT-B-TT-B-TT-B-TT-B-SS-B-TT-B-TT-BS----TTTSB-TT-EE-GGGGGGG-GGGT-EE-

Foldseek 3Di:
DPADEAELEEAECVRQDPLGGAHEYANYEYEHHEQDQHENDNYEYALYEYENYEHANYHHAQYHAANYEYELYEHEQAACCRYPLPNHEYEYYNYEHENYEPALHEYEQHEPHLYEYALYECANYEHANYENANYEQANYDYFQYEQHLYECARYDNAAAACVRYPHHNYDYHPVHCVNHCVPPPDDDD/DPADEAELEEAECVRQDPLGGAHEYANYEYEHHEQDQHENDNYEYALYEYENYEHANYHHAQYHAANYEYELYEHEQAACCRYDLPNHEYEYYNYEHENYEPALHEYEQHEPHLYEYALYECANYEHAQYENANYECANYDYFQYEQHNYECARYDNAAAACVRYPHHNYDYHPVHCVNHCVPPPDDDD

Sequence (378 aa):
MNSTYFEDQSFDQNLCAIPFPIGDYDGCTFTKCNLSNEDLRNCKFIDCSFTDCDLSNAQIQYASFQGVTFKNCKLFGMHFHKCDPLLITLSFEDCQLDYSSFFKLKMQKTPFLNCRLRQVDFSNANLMGSDFSKSDCTDTVFDQTNLIQCNFQSAENFSISPDKNQIKKAKFSQHNLVGLLHGFGIVIRMNSTYFEDQSFDQNLCAIPFPIGDYDGCTFTKCNLSNEDLRNCKFIDCSFTDCDLSNAQIQYASFQGVTFKNCKLFGMHFHKCDPLLITLSFEDCQLDYSSFFKLKMQKTPFLNCRLRQVDFSNANLMGSDFSKSDCTDTVFDQTNLIQCNFQSAENFSISPDKNQIKKAKFSQHNLVGLLHGFGIVIR